Protein AF-A0A970KJ30-F1 (afdb_monomer_lite)

pLDDT: mean 77.32, std 20.3, range [29.97, 96.12]

Secondary structure (DSSP, 8-state):
--------------------------PPPPPP--PPPPPP--------PPPHHHHHHHHHHT-SSEEEEE-TTSBEEEE-HHHHHHH---HHHHTT-BGGGT-TT--HHHHHHHHHHHTT-S-EEEEEEE--SSS--EEEEEEEEEE-SSSTTEEEEEEEE-HHHHHHHHHHHHHHHHHHT--S-EEEEETT-BEEEE-HHHHHHHT-SSGGGGTTSBGGGT---TTHHHHHHHHHTT--EEEEEEEE-TTS-EEEEEEEEEEEE-TTS-EEEEEEEEEE---------

Sequence (289 aa):
MADTAEPDVITELEAADEETEAALDATPPPVPSSTPAPPPSAPPPVASGPSSRALFRQVLDSQYDAVLITDVKGHIVNTNRRTHELFGFGADETWDLHVSRLIPGITDTMIQQLLAGLSRERYIMVVGRCTPKETDSFTGEIAISEITLTQDGNLLFCIRNIDRRYQAQQRLQSARRLLDHIPTPSISCDRDGNIRVVSMSLARLLGHEKPDTLVNQPFSSIWNEPRAAEVIARVLNGEKIKEPALLTSQHGKPLQMIITIAPELDARNRVVGFLAFFTSAGVVSLNNR

Foldseek 3Di:
DDDDDDDDDDDDDDDDDDDDDDDDDDDDDDDPDDDDDPDPPDDDPPPPPDPPVRVVLVVQQPDPFWKFKAALQQFTCDTYPNVCVVQVADGVRSHRDHCCLFFVVCHSVNSVVLLVPQVPPQWDWDWGWTHHDPDDIFIWTWIWGFDDDPHGGMIMITTDGCRVVVVVVVVVVVVVVVVLPPLWFKFWAFLVQFTADTRPNVCQFAQHPDRVVRGRPGNCVFFVDPCPVVVQVVQLVFDKDKAWTWGQGSVRDTAIWIKIKHFDADPVRHGGTIMIITGHPDPPPPPDD

Radius of gyration: 42.2 Å; chains: 1; bounding box: 75×93×127 Å

Structure (mmCIF, N/CA/C/O backbone):
data_AF-A0A970KJ30-F1
#
_entry.id   AF-A0A970KJ30-F1
#
loop_
_atom_site.group_PDB
_atom_site.id
_atom_site.type_symbol
_atom_site.label_atom_id
_atom_site.label_alt_id
_atom_site.label_comp_id
_atom_site.label_asym_id
_atom_site.label_entity_id
_atom_site.label_seq_id
_atom_site.pdbx_PDB_ins_code
_atom_site.Cartn_x
_atom_site.Cartn_y
_atom_site.Cartn_z
_atom_site.occupancy
_atom_site.B_iso_or_equiv
_atom_site.auth_seq_id
_atom_site.auth_comp_id
_atom_site.auth_asym_id
_atom_site.auth_atom_id
_atom_site.pdbx_PDB_model_num
ATOM 1 N N . MET A 1 1 ? 40.878 -53.895 -15.219 1.00 37.84 1 MET A N 1
ATOM 2 C CA . MET A 1 1 ? 41.802 -54.482 -16.213 1.00 37.84 1 MET A CA 1
ATOM 3 C C . MET A 1 1 ? 40.990 -54.753 -17.467 1.00 37.84 1 MET A C 1
ATOM 5 O O . MET A 1 1 ? 39.950 -55.367 -17.298 1.00 37.84 1 MET A O 1
ATOM 9 N N . ALA A 1 2 ? 41.449 -54.199 -18.600 1.00 37.72 2 ALA A N 1
ATOM 10 C CA . ALA A 1 2 ? 41.188 -54.511 -20.020 1.00 37.72 2 ALA A CA 1
ATOM 11 C C . ALA A 1 2 ? 39.821 -55.134 -20.382 1.00 37.72 2 ALA A C 1
ATOM 13 O O . ALA A 1 2 ? 39.477 -56.198 -19.887 1.00 37.72 2 ALA A O 1
ATOM 14 N N . ASP A 1 3 ? 38.946 -54.480 -21.147 1.00 31.94 3 ASP A N 1
ATOM 15 C CA . ASP A 1 3 ? 39.072 -54.092 -22.567 1.00 31.94 3 ASP A CA 1
ATOM 16 C C . ASP A 1 3 ? 39.340 -55.268 -23.524 1.00 31.94 3 ASP A C 1
ATOM 18 O O . ASP A 1 3 ? 40.184 -56.127 -23.267 1.00 31.94 3 ASP A O 1
ATOM 22 N N . THR A 1 4 ? 38.686 -55.176 -24.684 1.00 34.19 4 THR A N 1
ATOM 23 C CA . THR A 1 4 ? 38.837 -55.934 -25.939 1.00 34.19 4 THR A CA 1
ATOM 24 C C . THR A 1 4 ? 38.229 -57.340 -26.029 1.00 34.19 4 THR A C 1
ATOM 26 O O . THR A 1 4 ? 38.754 -58.296 -25.469 1.00 34.19 4 THR A O 1
ATOM 29 N N . ALA A 1 5 ? 37.169 -57.478 -26.840 1.00 35.44 5 ALA A N 1
ATOM 30 C CA . ALA A 1 5 ? 37.247 -58.047 -28.201 1.00 35.44 5 ALA A CA 1
ATOM 31 C C . ALA A 1 5 ? 35.888 -58.635 -28.665 1.00 35.44 5 ALA A C 1
ATOM 33 O O . ALA A 1 5 ? 35.513 -59.739 -28.283 1.00 35.44 5 ALA A O 1
ATOM 34 N N . GLU A 1 6 ? 35.178 -57.906 -29.531 1.00 42.50 6 GLU A N 1
ATOM 35 C CA . GLU A 1 6 ? 34.564 -58.493 -30.742 1.00 42.50 6 GLU A CA 1
ATOM 36 C C . GLU A 1 6 ? 35.711 -58.816 -31.734 1.00 42.50 6 GLU A C 1
ATOM 38 O O . GLU A 1 6 ? 36.774 -58.199 -31.572 1.00 42.50 6 GLU A O 1
ATOM 43 N N . PRO A 1 7 ? 35.586 -59.716 -32.741 1.00 49.44 7 PRO A N 1
ATOM 44 C CA . PRO A 1 7 ? 34.420 -59.850 -33.632 1.00 49.44 7 PRO A CA 1
ATOM 45 C C . PRO A 1 7 ? 34.147 -61.285 -34.157 1.00 49.44 7 PRO A C 1
ATOM 47 O O . PRO A 1 7 ? 34.795 -62.241 -33.743 1.00 49.44 7 PRO A O 1
ATOM 50 N N . ASP A 1 8 ? 33.143 -61.418 -35.037 1.00 33.09 8 ASP A N 1
ATOM 51 C CA . ASP A 1 8 ? 33.269 -61.951 -36.414 1.00 33.09 8 ASP A CA 1
ATOM 52 C C . ASP A 1 8 ? 32.132 -62.868 -36.923 1.00 33.09 8 ASP A C 1
ATOM 54 O O . ASP A 1 8 ? 31.864 -63.929 -36.366 1.00 33.09 8 ASP A O 1
ATOM 58 N N . VAL A 1 9 ? 31.611 -62.458 -38.099 1.00 34.06 9 VAL A N 1
ATOM 59 C CA . VAL A 1 9 ? 31.248 -63.283 -39.281 1.00 34.06 9 VAL A CA 1
ATOM 60 C C . VAL A 1 9 ? 29.908 -64.048 -39.131 1.00 34.06 9 VAL A C 1
ATOM 62 O O . VAL A 1 9 ? 29.600 -64.629 -38.101 1.00 34.06 9 VAL A O 1
ATOM 65 N N . ILE A 1 10 ? 28.965 -63.998 -40.080 1.00 34.09 10 ILE A N 1
ATOM 66 C CA . ILE A 1 10 ? 29.010 -64.679 -41.383 1.00 34.09 10 ILE A CA 1
ATOM 67 C C . ILE A 1 10 ? 28.090 -63.986 -42.412 1.00 34.09 10 ILE A C 1
ATOM 69 O O . ILE A 1 10 ? 26.899 -63.768 -42.189 1.00 34.09 10 ILE A O 1
ATOM 73 N N . THR A 1 11 ? 28.707 -63.694 -43.553 1.00 31.16 11 THR A N 1
ATOM 74 C CA . THR A 1 11 ? 28.203 -63.417 -44.904 1.00 31.16 11 THR A CA 1
ATOM 75 C C . THR A 1 11 ? 27.748 -64.714 -45.587 1.00 31.16 11 THR A C 1
ATOM 77 O O . THR A 1 11 ? 28.424 -65.711 -45.393 1.00 31.16 11 THR A O 1
ATOM 80 N N . GLU A 1 12 ? 26.698 -64.695 -46.421 1.00 31.97 12 GLU A N 1
ATOM 81 C CA . GLU A 1 12 ? 26.632 -65.329 -47.767 1.00 31.97 12 GLU A CA 1
ATOM 82 C C . GLU A 1 12 ? 25.195 -65.590 -48.247 1.00 31.97 12 GLU A C 1
ATOM 84 O O . GLU A 1 12 ? 24.355 -66.088 -47.502 1.00 31.97 12 GLU A O 1
ATOM 89 N N . LEU A 1 13 ? 24.964 -65.240 -49.517 1.00 33.44 13 LEU A N 1
ATOM 90 C CA . LEU A 1 13 ? 24.118 -65.892 -50.535 1.00 33.44 13 LEU A CA 1
ATOM 91 C C . LEU A 1 13 ? 24.230 -64.979 -51.777 1.00 33.44 13 LEU A C 1
ATOM 93 O O . LEU A 1 13 ? 23.711 -63.864 -51.769 1.00 33.44 13 LEU A O 1
ATOM 97 N N . GLU A 1 14 ? 25.169 -65.227 -52.701 1.00 32.84 14 GLU A N 1
ATOM 98 C CA . GLU A 1 14 ? 25.060 -66.153 -53.856 1.00 32.84 14 GLU A CA 1
ATOM 99 C C . GLU A 1 14 ? 23.734 -65.999 -54.620 1.00 32.84 14 GLU A C 1
ATOM 101 O O . GLU A 1 14 ? 22.666 -66.000 -54.022 1.00 32.84 14 GLU A O 1
ATOM 106 N N . ALA A 1 15 ? 23.666 -65.929 -55.944 1.00 33.22 15 ALA A N 1
ATOM 107 C CA . ALA A 1 15 ? 24.627 -65.773 -57.026 1.00 33.22 15 ALA A CA 1
ATOM 108 C C . ALA A 1 15 ? 23.785 -65.347 -58.246 1.00 33.22 15 ALA A C 1
ATOM 110 O O . ALA A 1 15 ? 22.613 -65.714 -58.358 1.00 33.22 15 ALA A O 1
ATOM 111 N N . ALA A 1 16 ? 24.369 -64.541 -59.126 1.00 31.44 16 ALA A N 1
ATOM 112 C CA . ALA A 1 16 ? 23.815 -64.232 -60.434 1.00 31.44 16 ALA A CA 1
ATOM 113 C C . ALA A 1 16 ? 24.382 -65.239 -61.436 1.00 31.44 16 ALA A C 1
ATOM 115 O O . ALA A 1 16 ? 25.588 -65.467 -61.414 1.00 31.44 16 ALA A O 1
ATOM 116 N N . ASP A 1 17 ? 23.529 -65.776 -62.307 1.00 35.84 17 ASP A N 1
ATOM 117 C CA . ASP A 1 17 ? 23.961 -66.471 -63.515 1.00 35.84 17 ASP A CA 1
ATOM 118 C C . ASP A 1 17 ? 23.460 -65.731 -64.756 1.00 35.84 17 ASP A C 1
ATOM 120 O O . ASP A 1 17 ? 22.357 -65.175 -64.802 1.00 35.84 17 ASP A O 1
ATOM 124 N N . GLU A 1 18 ? 24.377 -65.695 -65.713 1.00 37.28 18 GLU A N 1
ATOM 125 C CA . GLU A 1 18 ? 24.356 -65.067 -67.022 1.00 37.28 18 GLU A CA 1
ATOM 126 C C . GLU A 1 18 ? 23.279 -65.654 -67.942 1.00 37.28 18 GLU A C 1
ATOM 128 O O . GLU A 1 18 ? 22.976 -66.838 -67.878 1.00 37.28 18 GLU A O 1
ATOM 133 N N . GLU A 1 19 ? 22.804 -64.859 -68.903 1.00 34.34 19 GLU A N 1
ATOM 134 C CA . GLU A 1 19 ? 23.028 -65.211 -70.309 1.00 34.34 19 GLU A CA 1
ATOM 135 C C . GLU A 1 19 ? 22.766 -64.025 -71.244 1.00 34.34 19 GLU A C 1
ATOM 137 O O . GLU A 1 19 ? 21.953 -63.132 -71.002 1.00 34.34 19 GLU A O 1
ATOM 142 N N . THR A 1 20 ? 23.560 -64.021 -72.304 1.00 37.41 20 THR A N 1
ATOM 143 C CA . THR A 1 20 ? 23.745 -62.978 -73.309 1.00 37.41 20 THR A CA 1
ATOM 144 C C . THR A 1 20 ? 22.940 -63.354 -74.545 1.00 37.41 20 THR A C 1
ATOM 146 O O . THR A 1 20 ? 23.067 -64.489 -74.979 1.00 37.41 20 THR A O 1
ATOM 149 N N . GLU A 1 21 ? 22.234 -62.423 -75.195 1.00 35.59 21 GLU A N 1
ATOM 150 C CA . GLU A 1 21 ? 22.092 -62.478 -76.658 1.00 35.59 21 GLU A CA 1
ATOM 151 C C . GLU A 1 21 ? 21.669 -61.139 -77.274 1.00 35.59 21 GLU A C 1
ATOM 153 O O . GLU A 1 21 ? 20.977 -60.315 -76.677 1.00 35.59 21 GLU A O 1
ATOM 158 N N . ALA A 1 22 ? 22.195 -60.906 -78.472 1.00 34.31 22 ALA A N 1
ATOM 159 C CA . ALA A 1 22 ? 22.297 -59.626 -79.144 1.00 34.31 22 ALA A CA 1
ATOM 160 C C . ALA A 1 22 ? 21.146 -59.346 -80.125 1.00 34.31 22 ALA A C 1
ATOM 162 O O . ALA A 1 22 ? 20.596 -60.252 -80.735 1.00 34.31 22 ALA A O 1
ATOM 163 N N . ALA A 1 23 ? 20.916 -58.044 -80.324 1.00 37.00 23 ALA A N 1
ATOM 164 C CA . ALA A 1 23 ? 20.487 -57.358 -81.546 1.00 37.00 23 ALA A CA 1
ATOM 165 C C . ALA A 1 23 ? 19.291 -57.913 -82.343 1.00 37.00 23 ALA A C 1
ATOM 167 O O . ALA A 1 23 ? 19.413 -58.911 -83.040 1.00 37.00 23 ALA A O 1
ATOM 168 N N . LEU A 1 24 ? 18.217 -57.115 -82.424 1.00 38.25 24 LEU A N 1
ATOM 169 C CA . LEU A 1 24 ? 17.464 -56.918 -83.667 1.00 38.25 24 LEU A CA 1
ATOM 170 C C . LEU A 1 24 ? 16.703 -55.585 -83.643 1.00 38.25 24 LEU A C 1
ATOM 172 O O . LEU A 1 24 ? 15.944 -55.268 -82.731 1.00 38.25 24 LEU A O 1
ATOM 176 N N . ASP A 1 25 ? 16.986 -54.817 -84.687 1.00 39.75 25 ASP A N 1
ATOM 177 C CA . ASP A 1 25 ? 16.391 -53.560 -85.111 1.00 39.75 25 ASP A CA 1
ATOM 178 C C . ASP A 1 25 ? 14.914 -53.773 -85.490 1.00 39.75 25 ASP A C 1
ATOM 180 O O . ASP A 1 25 ? 14.605 -54.522 -86.417 1.00 39.75 25 ASP A O 1
ATOM 184 N N . ALA A 1 26 ? 13.992 -53.151 -84.752 1.00 37.78 26 ALA A N 1
ATOM 185 C CA . ALA A 1 26 ? 12.585 -53.050 -85.131 1.00 37.78 26 ALA A CA 1
ATOM 186 C C . ALA A 1 26 ? 11.933 -51.861 -84.411 1.00 37.78 26 ALA A C 1
ATOM 188 O O . ALA A 1 26 ? 11.689 -51.879 -83.206 1.00 37.78 26 ALA A O 1
ATOM 189 N N . THR A 1 27 ? 11.645 -50.808 -85.168 1.00 41.50 27 THR A N 1
ATOM 190 C CA . THR A 1 27 ? 10.881 -49.638 -84.725 1.00 41.50 27 THR A CA 1
ATOM 191 C C . THR A 1 27 ? 9.416 -50.035 -84.470 1.00 41.50 27 THR A C 1
ATOM 193 O O . THR A 1 27 ? 8.765 -50.509 -85.405 1.00 41.50 27 THR A O 1
ATOM 196 N N . PRO A 1 28 ? 8.841 -49.830 -83.266 1.00 48.91 28 PRO A N 1
ATOM 197 C CA . PRO A 1 28 ? 7.401 -49.946 -83.052 1.00 48.91 28 PRO A CA 1
ATOM 198 C C . PRO A 1 28 ? 6.669 -48.611 -83.341 1.00 48.91 28 PRO A C 1
ATOM 200 O O . PRO A 1 28 ? 7.296 -47.549 -83.358 1.00 48.91 28 PRO A O 1
ATOM 203 N N . PRO A 1 29 ? 5.347 -48.652 -83.602 1.00 43.72 29 PRO A N 1
ATOM 204 C CA . PRO A 1 29 ? 4.552 -47.569 -84.204 1.00 43.72 29 PRO A CA 1
ATOM 205 C C . PRO A 1 29 ? 4.300 -46.387 -83.242 1.00 43.72 29 PRO A C 1
ATOM 207 O O . PRO A 1 29 ? 4.541 -46.515 -82.040 1.00 43.72 29 PRO A O 1
ATOM 210 N N . PRO A 1 30 ? 3.799 -45.227 -83.727 1.00 41.91 30 PRO A N 1
ATOM 211 C CA . PRO A 1 30 ? 3.642 -44.040 -82.890 1.00 41.91 30 PRO A CA 1
ATOM 212 C C . PRO A 1 30 ? 2.600 -44.273 -81.789 1.00 41.91 30 PRO A C 1
ATOM 214 O O . PRO A 1 30 ? 1.444 -44.603 -82.054 1.00 41.91 30 PRO A O 1
ATOM 217 N N . VAL A 1 31 ? 3.025 -44.069 -80.543 1.00 43.53 31 VAL A N 1
ATOM 218 C CA . VAL A 1 31 ? 2.167 -44.058 -79.354 1.00 43.53 31 VAL A CA 1
ATOM 219 C C . VAL A 1 31 ? 1.352 -42.753 -79.351 1.00 43.53 31 VAL A C 1
ATOM 221 O O . VAL A 1 31 ? 1.931 -41.686 -79.578 1.00 43.53 31 VAL A O 1
ATOM 224 N N . PRO A 1 32 ? 0.028 -42.784 -79.108 1.00 40.00 32 PRO A N 1
ATOM 225 C CA . PRO A 1 32 ? -0.778 -41.573 -79.012 1.00 40.00 32 PRO A CA 1
ATOM 226 C C . PRO A 1 32 ? -0.332 -40.720 -77.818 1.00 40.00 32 PRO A C 1
ATOM 228 O O . PRO A 1 32 ? -0.073 -41.218 -76.725 1.00 40.00 32 PRO A O 1
ATOM 231 N N . SER A 1 33 ? -0.256 -39.415 -78.059 1.00 41.38 33 SER A N 1
ATOM 232 C CA . SER A 1 33 ? 0.124 -38.350 -77.132 1.00 41.38 33 SER A CA 1
ATOM 233 C C . SER A 1 33 ? -0.519 -38.476 -75.745 1.00 41.38 33 SER A C 1
ATOM 235 O O . SER A 1 33 ? -1.689 -38.138 -75.564 1.00 41.38 33 SER A O 1
ATOM 237 N N . SER A 1 34 ? 0.272 -38.889 -74.751 1.00 41.12 34 SER A N 1
ATOM 238 C CA . SER A 1 34 ? -0.032 -38.695 -73.335 1.00 41.12 34 SER A CA 1
ATOM 239 C C . SER A 1 34 ? 0.489 -37.325 -72.900 1.00 41.12 34 SER A C 1
ATOM 241 O O . SER A 1 34 ? 1.697 -37.117 -72.770 1.00 41.12 34 SER A O 1
ATOM 243 N N . THR A 1 35 ? -0.414 -36.375 -72.685 1.00 43.59 35 THR A N 1
ATOM 244 C CA . THR A 1 35 ? -0.110 -35.122 -71.988 1.00 43.59 35 THR A CA 1
ATOM 245 C C . THR A 1 35 ? 0.479 -35.459 -70.610 1.00 43.59 35 THR A C 1
ATOM 247 O O . THR A 1 35 ? -0.139 -36.247 -69.889 1.00 43.59 35 THR A O 1
ATOM 250 N N . PRO A 1 36 ? 1.642 -34.917 -70.206 1.00 43.56 36 PRO A N 1
ATOM 251 C CA . PRO A 1 36 ? 2.139 -35.142 -68.858 1.00 43.56 36 PRO A CA 1
ATOM 252 C C . PRO A 1 36 ? 1.171 -34.493 -67.865 1.00 43.56 36 PRO A C 1
ATOM 254 O O . PRO A 1 36 ? 0.764 -33.341 -68.039 1.00 43.56 36 PRO A O 1
ATOM 257 N N . ALA A 1 37 ? 0.783 -35.245 -66.834 1.00 45.19 37 ALA A N 1
ATOM 258 C CA . ALA A 1 37 ? 0.085 -34.696 -65.681 1.00 45.19 37 ALA A CA 1
ATOM 259 C C . ALA A 1 37 ? 0.890 -33.501 -65.125 1.00 45.19 37 ALA A C 1
ATOM 261 O O . ALA A 1 37 ? 2.125 -33.560 -65.122 1.00 45.19 37 ALA A O 1
ATOM 262 N N . PRO A 1 38 ? 0.236 -32.413 -64.674 1.00 50.53 38 PRO A N 1
ATOM 263 C CA . PRO A 1 38 ? 0.957 -31.304 -64.064 1.00 50.53 38 PRO A CA 1
ATOM 264 C C . PRO A 1 38 ? 1.751 -31.825 -62.852 1.00 50.53 38 PRO A C 1
ATOM 266 O O . PRO A 1 38 ? 1.280 -32.747 -62.176 1.00 50.53 38 PRO A O 1
ATOM 269 N N . PRO A 1 39 ? 2.947 -31.277 -62.564 1.00 54.38 39 PRO A N 1
ATOM 270 C CA . PRO A 1 39 ? 3.696 -31.667 -61.374 1.00 54.38 39 PRO A CA 1
ATOM 271 C C . PRO A 1 39 ? 2.813 -31.467 -60.132 1.00 54.38 39 PRO A C 1
ATOM 273 O O . PRO A 1 39 ? 1.959 -30.572 -60.147 1.00 54.38 39 PRO A O 1
ATOM 276 N N . PRO A 1 40 ? 2.987 -32.273 -59.064 1.00 51.75 40 PRO A N 1
ATOM 277 C CA . PRO A 1 40 ? 2.232 -32.080 -57.836 1.00 51.75 40 PRO A CA 1
ATOM 278 C C . PRO A 1 40 ? 2.385 -30.622 -57.412 1.00 51.75 40 PRO A C 1
ATOM 280 O O . PRO A 1 40 ? 3.502 -30.123 -57.261 1.00 51.75 40 PRO A O 1
ATOM 283 N N . SER A 1 41 ? 1.248 -29.932 -57.304 1.00 55.16 41 SER A N 1
ATOM 284 C CA . SER A 1 41 ? 1.167 -28.565 -56.811 1.00 55.16 41 SER A CA 1
ATOM 285 C C . SER A 1 41 ? 2.030 -28.462 -55.564 1.00 55.16 41 SER A C 1
ATOM 287 O O . SER A 1 41 ? 1.812 -29.222 -54.615 1.00 55.16 41 SER A O 1
ATOM 289 N N . ALA A 1 42 ? 3.011 -27.555 -55.588 1.00 51.22 42 ALA A N 1
ATOM 290 C CA . ALA A 1 42 ? 3.791 -27.213 -54.410 1.00 51.22 42 ALA A CA 1
ATOM 291 C C . ALA A 1 42 ? 2.831 -27.070 -53.216 1.00 51.22 42 ALA A C 1
ATOM 293 O O . ALA A 1 42 ? 1.749 -26.491 -53.394 1.00 51.22 42 ALA A O 1
ATOM 294 N N . PRO A 1 43 ? 3.168 -27.615 -52.031 1.00 55.12 43 PRO A N 1
ATOM 295 C CA . PRO A 1 43 ? 2.332 -27.414 -50.858 1.00 55.12 43 PRO A CA 1
ATOM 296 C C . PRO A 1 43 ? 2.071 -25.907 -50.714 1.00 55.12 43 PRO A C 1
ATOM 298 O O . PRO A 1 43 ? 2.973 -25.113 -51.014 1.00 55.12 43 PRO A O 1
ATOM 301 N N . PRO A 1 44 ? 0.851 -25.492 -50.320 1.00 54.50 44 PRO A N 1
ATOM 302 C CA . PRO A 1 44 ? 0.554 -24.077 -50.126 1.00 54.50 44 PRO A CA 1
ATOM 303 C C . PRO A 1 44 ? 1.651 -23.482 -49.237 1.00 54.50 44 PRO A C 1
ATOM 305 O O . PRO A 1 44 ? 2.122 -24.194 -48.342 1.00 54.50 44 PRO A O 1
ATOM 308 N N . PRO A 1 45 ? 2.101 -22.234 -49.480 1.00 51.75 45 PRO A N 1
ATOM 309 C CA . PRO A 1 45 ? 3.150 -21.644 -48.667 1.00 51.75 45 PRO A CA 1
ATOM 310 C C . PRO A 1 45 ? 2.698 -21.766 -47.219 1.00 51.75 45 PRO A C 1
ATOM 312 O O . PRO A 1 45 ? 1.650 -21.235 -46.847 1.00 51.75 45 PRO A O 1
ATOM 315 N N . VAL A 1 46 ? 3.441 -22.559 -46.441 1.00 53.94 46 VAL A N 1
ATOM 31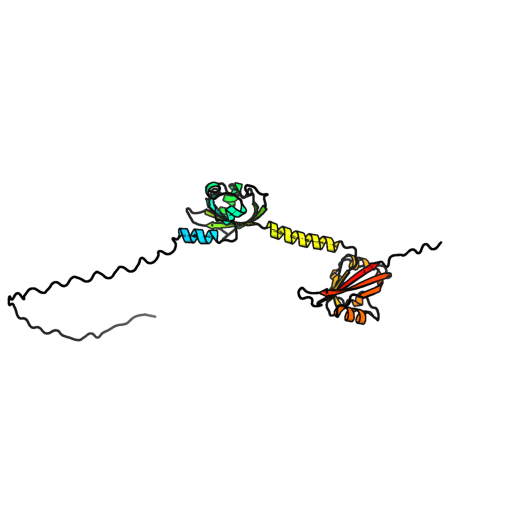6 C CA . VAL A 1 46 ? 3.240 -22.696 -45.003 1.00 53.94 46 VAL A CA 1
ATOM 317 C C . VAL A 1 46 ? 3.190 -21.267 -44.502 1.00 53.94 46 VAL A C 1
ATOM 319 O O . VAL A 1 46 ? 4.169 -20.546 -44.692 1.00 53.94 46 VAL A O 1
ATOM 322 N N . ALA A 1 47 ? 2.026 -20.827 -44.013 1.00 55.41 47 ALA A N 1
ATOM 323 C CA . ALA A 1 47 ? 1.830 -19.455 -43.580 1.00 55.41 47 ALA A CA 1
ATOM 324 C C . ALA A 1 47 ? 3.007 -19.105 -42.676 1.00 55.41 47 ALA A C 1
ATOM 326 O O . ALA A 1 47 ? 3.176 -19.723 -41.623 1.00 55.41 47 ALA A O 1
ATOM 327 N N . SER A 1 48 ? 3.873 -18.208 -43.152 1.00 56.06 48 SER A N 1
ATOM 328 C CA . SER A 1 48 ? 5.059 -17.789 -42.430 1.00 56.06 48 SER A CA 1
ATOM 329 C C . SER A 1 48 ? 4.570 -17.376 -41.052 1.00 56.06 48 SER A C 1
ATOM 331 O O . SER A 1 48 ? 3.777 -16.435 -40.952 1.00 56.06 48 SER A O 1
ATOM 333 N N . GLY A 1 49 ? 4.959 -18.111 -40.005 1.00 61.19 49 GLY A N 1
ATOM 334 C CA . GLY A 1 49 ? 4.651 -17.708 -38.636 1.00 61.19 49 GLY A CA 1
ATOM 335 C C . GLY A 1 49 ? 5.006 -16.225 -38.466 1.00 61.19 49 GLY A C 1
ATOM 336 O O . GLY A 1 49 ? 5.904 -15.744 -39.169 1.00 61.19 49 GLY A O 1
ATOM 337 N N . PRO A 1 50 ? 4.287 -15.469 -37.616 1.00 62.97 50 PRO A N 1
ATOM 338 C CA . PRO A 1 50 ? 4.527 -14.036 -37.465 1.00 62.97 50 PRO A CA 1
ATOM 339 C C . PRO A 1 50 ? 6.029 -13.783 -37.325 1.00 62.97 50 PRO A C 1
ATOM 341 O O . PRO A 1 50 ? 6.698 -14.465 -36.549 1.00 62.97 50 PRO A O 1
ATOM 344 N N . SER A 1 51 ? 6.573 -12.857 -38.127 1.00 75.94 51 SER A N 1
ATOM 345 C CA . SER A 1 51 ? 8.021 -12.623 -38.144 1.00 75.94 51 SER A CA 1
ATOM 346 C C . SER A 1 51 ? 8.515 -12.339 -36.724 1.00 75.94 51 SER A C 1
ATOM 348 O O . SER A 1 51 ? 7.781 -11.759 -35.918 1.00 75.94 51 SER A O 1
ATOM 350 N N . SER A 1 52 ? 9.756 -12.704 -36.399 1.00 76.56 52 SER A N 1
ATOM 351 C CA . SER A 1 52 ? 10.304 -12.524 -35.045 1.00 76.56 52 SER A CA 1
ATOM 352 C C . SER A 1 52 ? 10.141 -11.089 -34.520 1.00 76.56 52 SER A C 1
ATOM 354 O O . SER A 1 52 ? 9.950 -10.882 -33.325 1.00 76.56 52 SER A O 1
ATOM 356 N N . ARG A 1 53 ? 10.117 -10.091 -35.417 1.00 78.94 53 ARG A N 1
ATOM 357 C CA . ARG A 1 53 ? 9.843 -8.682 -35.090 1.00 78.94 53 ARG A CA 1
ATOM 358 C C . ARG A 1 53 ? 8.383 -8.429 -34.695 1.00 78.94 53 ARG A C 1
ATOM 360 O O . ARG A 1 53 ? 8.133 -7.652 -33.777 1.00 78.94 53 ARG A O 1
ATOM 367 N N . ALA A 1 54 ? 7.431 -9.064 -35.376 1.00 80.12 54 ALA A N 1
ATOM 368 C CA . ALA A 1 54 ? 6.011 -8.976 -35.043 1.00 80.12 54 ALA A CA 1
ATOM 369 C C . ALA A 1 54 ? 5.716 -9.644 -33.692 1.00 80.12 54 ALA A C 1
ATOM 371 O O . ALA A 1 54 ? 5.047 -9.043 -32.854 1.00 80.12 54 ALA A O 1
ATOM 372 N N . LEU A 1 55 ? 6.292 -10.827 -33.447 1.00 82.75 55 LEU A N 1
ATOM 373 C CA . LEU A 1 55 ? 6.204 -11.516 -32.154 1.00 82.75 55 LEU A CA 1
ATOM 374 C C . LEU A 1 55 ? 6.805 -10.679 -31.020 1.00 82.75 55 LEU A C 1
ATOM 376 O O . LEU A 1 55 ? 6.158 -10.484 -29.996 1.00 82.75 55 LEU A O 1
ATOM 380 N N . PHE A 1 56 ? 8.007 -10.130 -31.216 1.00 82.81 56 PHE A N 1
ATOM 381 C CA . PHE A 1 56 ? 8.663 -9.273 -30.227 1.00 82.81 56 PHE A CA 1
ATOM 382 C C . PHE A 1 56 ? 7.808 -8.056 -29.852 1.00 82.81 56 PHE A C 1
ATOM 384 O O . PHE A 1 56 ? 7.587 -7.791 -28.670 1.00 82.81 56 PHE A O 1
ATOM 391 N N . ARG A 1 57 ? 7.264 -7.352 -30.853 1.00 83.25 57 ARG A N 1
ATOM 392 C CA . ARG A 1 57 ? 6.381 -6.202 -30.624 1.00 83.25 57 ARG A CA 1
ATOM 393 C C . ARG A 1 57 ? 5.109 -6.604 -29.883 1.00 83.25 57 ARG A C 1
ATOM 395 O O . ARG A 1 57 ? 4.722 -5.929 -28.938 1.00 83.25 57 ARG A O 1
ATOM 402 N N . GLN A 1 58 ? 4.497 -7.722 -30.265 1.00 85.31 58 GLN A N 1
ATOM 403 C CA . GLN A 1 58 ? 3.294 -8.223 -29.608 1.00 85.31 58 GLN A CA 1
ATOM 404 C C . GLN A 1 58 ? 3.550 -8.577 -28.137 1.00 85.31 58 GLN A C 1
ATOM 406 O O . GLN A 1 58 ? 2.733 -8.247 -27.279 1.00 85.31 58 GLN A O 1
ATOM 411 N N . VAL A 1 59 ? 4.696 -9.189 -27.827 1.00 86.00 59 VAL A N 1
ATOM 412 C CA . VAL A 1 59 ? 5.088 -9.498 -26.445 1.00 86.00 59 VAL A CA 1
ATOM 413 C C . VAL A 1 59 ? 5.304 -8.218 -25.637 1.00 86.00 59 VAL A C 1
ATOM 415 O O . VAL A 1 59 ? 4.751 -8.106 -24.541 1.00 86.00 59 VAL A O 1
ATOM 418 N N . LEU A 1 60 ? 6.040 -7.241 -26.175 1.00 86.62 60 LEU A N 1
ATOM 419 C CA . LEU A 1 60 ? 6.273 -5.956 -25.507 1.00 86.62 60 LEU A CA 1
ATOM 420 C C . LEU A 1 60 ? 4.975 -5.177 -25.264 1.00 86.62 60 LEU A C 1
ATOM 422 O O . LEU A 1 60 ? 4.755 -4.676 -24.160 1.00 86.62 60 LEU A O 1
ATOM 426 N N . ASP A 1 61 ? 4.102 -5.107 -26.268 1.00 87.56 61 ASP A N 1
ATOM 427 C CA . ASP A 1 61 ? 2.828 -4.384 -26.188 1.00 87.56 61 ASP A CA 1
ATOM 428 C C . ASP A 1 61 ? 1.805 -5.081 -25.280 1.00 87.56 61 ASP A C 1
ATOM 430 O O . ASP A 1 61 ? 0.899 -4.429 -24.760 1.00 87.56 61 ASP A O 1
ATOM 434 N N . SER A 1 62 ? 1.957 -6.389 -25.047 1.00 85.31 62 SER A N 1
ATOM 435 C CA . SER A 1 62 ? 1.127 -7.138 -24.095 1.00 85.31 62 SER A CA 1
ATOM 436 C C . SER A 1 62 ? 1.538 -6.964 -22.630 1.00 85.31 62 SER A C 1
ATOM 438 O O . SER A 1 62 ? 0.794 -7.384 -21.740 1.00 85.31 62 SER A O 1
ATOM 440 N N . GLN A 1 63 ? 2.699 -6.355 -22.357 1.00 88.19 63 GLN A N 1
ATOM 441 C CA . GLN A 1 63 ? 3.150 -6.136 -20.984 1.00 88.19 63 GLN A CA 1
ATOM 442 C C . GLN A 1 63 ? 2.205 -5.191 -20.234 1.00 88.19 63 GLN A C 1
ATOM 444 O O . GLN A 1 63 ? 1.626 -4.258 -20.793 1.00 88.19 63 GLN A O 1
ATOM 449 N N . TYR A 1 64 ? 2.041 -5.457 -18.938 1.00 86.12 64 TYR A N 1
ATOM 450 C CA . TYR A 1 64 ? 1.245 -4.609 -18.055 1.00 86.12 64 TYR A CA 1
ATOM 451 C C . TYR A 1 64 ? 1.983 -3.312 -17.701 1.00 86.12 64 TYR A C 1
ATOM 453 O O . TYR A 1 64 ? 1.375 -2.242 -17.681 1.00 86.12 64 TYR A O 1
ATOM 461 N N . ASP A 1 65 ? 3.286 -3.417 -17.444 1.00 92.00 65 ASP A N 1
ATOM 462 C CA . ASP A 1 65 ? 4.133 -2.282 -17.096 1.00 92.00 65 ASP A CA 1
ATOM 463 C C . ASP A 1 65 ? 4.576 -1.509 -18.348 1.00 92.00 65 ASP A C 1
ATOM 465 O O . ASP A 1 65 ? 4.600 -2.030 -19.472 1.00 92.00 65 ASP A O 1
ATOM 469 N N . ALA A 1 66 ? 4.929 -0.239 -18.150 1.00 94.56 66 ALA A N 1
ATOM 470 C CA . ALA A 1 66 ? 5.576 0.553 -19.186 1.00 94.56 66 ALA A CA 1
ATOM 471 C C . ALA A 1 66 ? 6.996 0.029 -19.390 1.00 94.56 66 ALA A C 1
ATOM 473 O O . ALA A 1 66 ? 7.756 -0.100 -18.433 1.00 94.56 66 ALA A O 1
ATOM 474 N N . VAL A 1 67 ? 7.341 -0.285 -20.632 1.00 95.25 67 VAL A N 1
ATOM 475 C CA . VAL A 1 67 ? 8.647 -0.823 -20.994 1.00 95.25 67 VAL A CA 1
ATOM 476 C C . VAL A 1 67 ? 9.334 0.135 -21.951 1.00 95.25 67 VAL A C 1
ATOM 478 O O . VAL A 1 67 ? 8.763 0.514 -22.980 1.00 95.25 67 VAL A O 1
ATOM 481 N N . LEU A 1 68 ? 10.563 0.516 -21.620 1.00 94.75 68 LEU A N 1
ATOM 482 C CA . LEU A 1 68 ? 11.453 1.244 -22.516 1.00 94.75 68 LEU A CA 1
ATOM 483 C C . LEU A 1 68 ? 12.835 0.600 -22.527 1.00 94.75 68 LEU A C 1
ATOM 485 O O . LEU A 1 68 ? 13.276 0.016 -21.540 1.00 94.75 68 LEU A O 1
ATOM 489 N N . ILE A 1 69 ? 13.495 0.685 -23.670 1.00 94.25 69 ILE A N 1
ATOM 490 C CA . ILE A 1 69 ? 14.824 0.140 -23.907 1.00 94.25 69 ILE A CA 1
ATOM 491 C C . ILE A 1 69 ? 15.715 1.300 -24.315 1.00 94.25 69 ILE A C 1
ATOM 493 O O . ILE A 1 69 ? 15.340 2.074 -25.199 1.00 94.25 69 ILE A O 1
ATOM 497 N N . THR A 1 70 ? 16.889 1.400 -23.702 1.00 94.88 70 THR A N 1
ATOM 498 C CA . THR A 1 70 ? 17.888 2.414 -24.038 1.00 94.88 70 THR A CA 1
ATOM 499 C C . THR A 1 70 ? 19.166 1.788 -24.574 1.00 94.88 70 THR A C 1
ATOM 501 O O . THR A 1 70 ? 19.435 0.599 -24.373 1.00 94.88 70 THR A O 1
ATOM 504 N N . ASP A 1 71 ? 19.971 2.593 -25.254 1.00 93.25 71 ASP A N 1
ATOM 505 C CA . ASP A 1 71 ? 21.383 2.295 -25.479 1.00 93.25 71 ASP A CA 1
ATOM 506 C C . ASP A 1 71 ? 22.219 2.506 -24.195 1.00 93.25 71 ASP A C 1
ATOM 508 O O . ASP A 1 71 ? 21.704 2.920 -23.148 1.00 93.25 71 ASP A O 1
ATOM 512 N N . VAL A 1 72 ? 23.527 2.244 -24.289 1.00 90.62 72 VAL A N 1
ATOM 513 C CA . VAL A 1 72 ? 24.509 2.430 -23.199 1.00 90.62 72 VAL A CA 1
ATOM 514 C C . VAL A 1 72 ? 24.691 3.891 -22.767 1.00 90.62 72 VAL A C 1
ATOM 516 O O . VAL A 1 72 ? 25.316 4.160 -21.741 1.00 90.62 72 VAL A O 1
ATOM 519 N N . LYS A 1 73 ? 24.180 4.844 -23.553 1.00 91.12 73 LYS A N 1
ATOM 520 C CA . LYS A 1 73 ? 24.203 6.280 -23.261 1.00 91.12 73 LYS A CA 1
ATOM 521 C C . LYS A 1 73 ? 22.872 6.778 -22.701 1.00 91.12 73 LYS A C 1
ATOM 523 O O . LYS A 1 73 ? 22.785 7.956 -22.392 1.00 91.12 73 LYS A O 1
ATOM 528 N N . GLY A 1 74 ? 21.852 5.925 -22.583 1.00 93.00 74 GLY A N 1
ATOM 529 C CA . GLY A 1 74 ? 20.532 6.302 -22.078 1.00 93.00 74 GLY A CA 1
ATOM 530 C C . GLY A 1 74 ? 19.557 6.836 -23.120 1.00 93.00 74 GLY A C 1
ATOM 531 O O . GLY A 1 74 ? 18.488 7.310 -22.735 1.00 93.00 74 GLY A O 1
ATOM 532 N N . HIS A 1 75 ? 19.872 6.764 -24.414 1.00 94.75 75 HIS A N 1
ATOM 533 C CA . HIS A 1 75 ? 18.951 7.169 -25.477 1.00 94.75 75 HIS A CA 1
ATOM 534 C C . HIS A 1 75 ? 17.966 6.045 -25.757 1.00 94.75 75 HIS A C 1
ATOM 536 O O . HIS A 1 75 ? 18.349 4.883 -25.910 1.00 94.75 75 HIS A O 1
ATOM 542 N N . ILE A 1 76 ? 16.680 6.382 -25.788 1.00 94.81 76 ILE A N 1
ATOM 543 C CA . ILE A 1 76 ? 15.608 5.413 -25.978 1.00 94.81 76 ILE A CA 1
ATOM 544 C C . ILE A 1 76 ? 15.634 4.898 -27.421 1.00 94.81 76 ILE A C 1
ATOM 546 O O . ILE A 1 76 ? 15.487 5.652 -28.382 1.00 94.81 76 ILE A O 1
ATOM 550 N N . VAL A 1 77 ? 15.769 3.581 -27.557 1.00 93.19 77 VAL A N 1
ATOM 551 C CA . VAL A 1 77 ? 15.756 2.869 -28.843 1.00 93.19 77 VAL A CA 1
ATOM 552 C C . VAL A 1 77 ? 14.434 2.152 -29.089 1.00 93.19 77 VAL A C 1
ATOM 554 O O . VAL A 1 77 ? 14.096 1.842 -30.228 1.00 93.19 77 VAL A O 1
ATOM 557 N N . ASN A 1 78 ? 13.683 1.822 -28.036 1.00 91.56 78 ASN A N 1
ATOM 558 C CA . ASN A 1 78 ? 12.397 1.155 -28.194 1.00 91.56 78 ASN A CA 1
ATOM 559 C C . ASN A 1 78 ? 11.502 1.351 -26.972 1.00 91.56 78 ASN A C 1
ATOM 561 O O . ASN A 1 78 ? 11.983 1.510 -25.852 1.00 91.56 78 ASN A O 1
ATOM 565 N N . THR A 1 79 ? 10.197 1.298 -27.188 1.00 94.19 79 THR A N 1
ATOM 566 C CA . THR A 1 79 ? 9.167 1.465 -26.165 1.00 94.19 79 THR A CA 1
ATOM 567 C C . THR A 1 79 ? 7.974 0.573 -26.489 1.00 94.19 79 THR A C 1
ATOM 569 O O . THR A 1 79 ? 7.759 0.186 -27.638 1.00 94.19 79 THR A O 1
ATOM 572 N N . ASN A 1 80 ? 7.198 0.210 -25.469 1.00 94.12 80 ASN A N 1
ATOM 573 C CA . ASN A 1 80 ? 5.911 -0.444 -25.673 1.00 94.12 80 ASN A CA 1
ATOM 574 C C . ASN A 1 80 ? 4.751 0.559 -25.647 1.00 94.12 80 ASN A C 1
ATOM 576 O O . ASN A 1 80 ? 4.873 1.696 -25.180 1.00 94.12 80 ASN A O 1
ATOM 580 N N . ARG A 1 81 ? 3.572 0.094 -26.067 1.00 93.31 81 ARG A N 1
ATOM 581 C CA . ARG A 1 81 ? 2.321 0.858 -25.985 1.00 93.31 81 ARG A CA 1
ATOM 582 C C . ARG A 1 81 ? 2.056 1.450 -24.595 1.00 93.31 81 ARG A C 1
ATOM 584 O O . ARG A 1 81 ? 1.601 2.588 -24.499 1.00 93.31 81 ARG A O 1
ATOM 591 N N . ARG A 1 82 ? 2.347 0.707 -23.521 1.00 93.81 82 ARG A N 1
ATOM 592 C CA . ARG A 1 82 ? 2.127 1.181 -22.144 1.00 93.81 82 ARG A CA 1
ATOM 593 C C . ARG A 1 82 ? 2.986 2.386 -21.785 1.00 93.81 82 ARG A C 1
ATOM 595 O O . ARG A 1 82 ? 2.505 3.251 -21.064 1.00 93.81 82 ARG A O 1
ATOM 602 N N . THR A 1 83 ? 4.204 2.490 -22.309 1.00 94.25 83 THR A N 1
ATOM 603 C CA . THR A 1 83 ? 5.060 3.668 -22.115 1.00 94.25 83 THR A CA 1
ATOM 604 C C . THR A 1 83 ? 4.416 4.925 -22.685 1.00 94.25 83 THR A C 1
ATOM 606 O O . THR A 1 83 ? 4.388 5.951 -22.007 1.00 94.25 83 THR A O 1
ATOM 609 N N . HIS A 1 84 ? 3.820 4.841 -23.876 1.00 93.12 84 HIS A N 1
ATOM 610 C CA . HIS A 1 84 ? 3.098 5.969 -24.475 1.00 93.12 84 HIS A CA 1
ATOM 611 C C . HIS A 1 84 ? 1.869 6.365 -23.658 1.00 93.12 84 HIS A C 1
ATOM 613 O O . HIS A 1 84 ? 1.650 7.546 -23.406 1.00 93.12 84 HIS A O 1
ATOM 619 N N . GLU A 1 85 ? 1.094 5.385 -23.193 1.00 91.69 85 GLU A N 1
ATOM 620 C CA . GLU A 1 85 ? -0.081 5.633 -22.350 1.00 91.69 85 GLU A CA 1
ATOM 621 C C . GLU A 1 85 ? 0.296 6.230 -20.984 1.00 91.69 85 GLU A C 1
ATOM 623 O O . GLU A 1 85 ? -0.425 7.081 -20.466 1.00 91.69 85 GLU A O 1
ATOM 628 N N . LEU A 1 86 ? 1.418 5.799 -20.398 1.00 91.38 86 LEU A N 1
ATOM 629 C CA . LEU A 1 86 ? 1.849 6.223 -19.067 1.00 91.38 86 LEU A CA 1
ATOM 630 C C . LEU A 1 86 ? 2.544 7.591 -19.064 1.00 91.38 86 LEU A C 1
ATOM 632 O O . LEU A 1 86 ? 2.346 8.367 -18.131 1.00 91.38 86 LEU A O 1
ATOM 636 N N . PHE A 1 87 ? 3.369 7.883 -20.073 1.00 92.38 87 PHE A N 1
ATOM 637 C CA . PHE A 1 87 ? 4.160 9.117 -20.131 1.00 92.38 87 PHE A CA 1
ATOM 638 C C . PHE A 1 87 ? 3.616 10.167 -21.108 1.00 92.38 87 PHE A C 1
ATOM 640 O O . PHE A 1 87 ? 4.024 11.325 -21.030 1.00 92.38 87 PHE A O 1
ATOM 647 N N . GLY A 1 88 ? 2.709 9.803 -22.016 1.00 91.88 88 GLY A N 1
ATOM 648 C CA . GLY A 1 88 ? 2.083 10.732 -22.963 1.00 91.88 88 GLY A CA 1
ATOM 649 C C . GLY A 1 88 ? 2.975 11.182 -24.126 1.00 91.88 88 GLY A C 1
ATOM 650 O O . GLY A 1 88 ? 2.603 12.100 -24.849 1.00 91.88 88 GLY A O 1
ATOM 651 N N . PHE A 1 89 ? 4.145 10.566 -24.315 1.00 90.31 89 PHE A N 1
ATOM 652 C CA . PHE A 1 89 ? 4.987 10.796 -25.494 1.00 90.31 89 PHE A CA 1
ATOM 653 C C . PHE A 1 89 ? 4.597 9.837 -26.617 1.00 90.31 89 PHE A C 1
ATOM 655 O O . PHE A 1 89 ? 4.365 8.655 -26.356 1.00 90.31 89 PHE A O 1
ATOM 662 N N . GLY A 1 90 ? 4.559 10.321 -27.858 1.00 89.44 90 GLY A N 1
ATOM 663 C CA . GLY A 1 90 ? 4.369 9.471 -29.038 1.00 89.44 90 GLY A CA 1
ATOM 664 C C . GLY A 1 90 ? 5.590 8.594 -29.348 1.00 89.44 90 GLY A C 1
ATOM 665 O O . GLY A 1 90 ? 6.688 8.859 -28.865 1.00 89.44 90 GLY A O 1
ATOM 666 N N . ALA A 1 91 ? 5.414 7.566 -30.186 1.00 84.44 91 ALA A N 1
ATOM 667 C CA . ALA A 1 91 ? 6.502 6.673 -30.613 1.00 84.44 91 ALA A CA 1
ATOM 668 C C . ALA A 1 91 ? 7.687 7.438 -31.219 1.00 84.44 91 ALA A C 1
ATOM 670 O O . ALA A 1 91 ? 8.823 7.261 -30.776 1.00 84.44 91 ALA A O 1
ATOM 671 N N . ASP A 1 92 ? 7.401 8.355 -32.143 1.00 88.25 92 ASP A N 1
ATOM 672 C CA . ASP A 1 92 ? 8.420 9.156 -32.827 1.00 88.25 92 ASP A CA 1
ATOM 673 C C . ASP A 1 92 ? 9.084 10.184 -31.897 1.00 88.25 92 ASP A C 1
ATOM 675 O O . ASP A 1 92 ? 10.243 10.531 -32.087 1.00 88.25 92 ASP A O 1
ATOM 679 N N . GLU A 1 93 ? 8.376 10.645 -30.860 1.00 91.00 93 GLU A N 1
ATOM 680 C CA . GLU A 1 93 ? 8.911 11.598 -29.877 1.00 91.00 93 GLU A CA 1
ATOM 681 C C . GLU A 1 93 ? 9.826 10.928 -28.848 1.00 91.00 93 GLU A C 1
ATOM 683 O O . GLU A 1 93 ? 10.677 11.587 -28.253 1.00 91.00 93 GLU A O 1
ATOM 688 N N . THR A 1 94 ? 9.620 9.633 -28.591 1.00 91.44 94 THR A N 1
ATOM 689 C CA . THR A 1 94 ? 10.475 8.864 -27.679 1.00 91.44 94 THR A CA 1
ATOM 690 C C . THR A 1 94 ? 11.750 8.364 -28.337 1.00 91.44 94 THR A C 1
ATOM 692 O O . THR A 1 94 ? 12.690 8.043 -27.622 1.00 91.44 94 THR A O 1
ATOM 695 N N . TRP A 1 95 ? 11.797 8.278 -29.666 1.00 92.25 95 TRP A N 1
ATOM 696 C CA . TRP A 1 95 ? 12.989 7.817 -30.367 1.00 92.25 95 TRP A CA 1
ATOM 697 C C . TRP A 1 95 ? 14.162 8.776 -30.135 1.00 92.25 95 TRP A C 1
ATOM 699 O O . TRP A 1 95 ? 14.016 9.983 -30.308 1.00 92.25 95 TRP A O 1
ATOM 709 N N . ASP A 1 96 ? 15.316 8.230 -29.742 1.00 92.94 96 ASP A N 1
ATOM 710 C CA . ASP A 1 96 ? 16.546 8.980 -29.437 1.00 92.94 96 ASP A CA 1
ATOM 711 C C . ASP A 1 96 ? 16.386 10.022 -28.310 1.00 92.94 96 ASP A C 1
ATOM 713 O O . ASP A 1 96 ? 17.233 10.885 -28.086 1.00 92.94 96 ASP A O 1
ATOM 717 N N . LEU A 1 97 ? 15.295 9.942 -27.544 1.00 94.62 97 LEU A N 1
ATOM 718 C CA . LEU A 1 97 ? 15.092 10.784 -26.377 1.00 94.62 97 LEU A CA 1
ATOM 719 C C . LEU A 1 97 ? 15.882 10.213 -25.200 1.00 94.62 97 LEU A C 1
ATOM 721 O O . LEU A 1 97 ? 15.795 9.024 -24.894 1.00 94.62 97 LEU A O 1
ATOM 725 N N . HIS A 1 98 ? 16.621 11.066 -24.497 1.00 96.12 98 HIS A N 1
ATOM 726 C CA . HIS A 1 98 ? 17.354 10.632 -23.315 1.00 96.12 98 HIS A CA 1
ATOM 727 C C . HIS A 1 98 ? 16.397 10.243 -22.172 1.00 96.12 98 HIS A C 1
ATOM 729 O O . HIS A 1 98 ? 15.479 10.996 -21.825 1.00 96.12 98 HIS A O 1
ATOM 735 N N . VAL A 1 99 ? 16.636 9.090 -21.539 1.00 95.44 99 VAL A N 1
ATOM 736 C CA . VAL A 1 99 ? 15.774 8.509 -20.491 1.00 95.44 99 VAL A CA 1
ATOM 737 C C . VAL A 1 99 ? 15.573 9.436 -19.292 1.00 95.44 99 VAL A C 1
ATOM 739 O O . VAL A 1 99 ? 14.504 9.423 -18.679 1.00 95.44 99 VAL A O 1
ATOM 742 N N . SER A 1 100 ? 16.538 10.319 -19.008 1.00 95.19 100 SER A N 1
ATOM 743 C CA . SER A 1 100 ? 16.419 11.330 -17.947 1.00 95.19 100 SER A CA 1
ATOM 744 C C . SER A 1 100 ? 15.234 12.283 -18.139 1.00 95.19 100 SER A C 1
ATOM 746 O O . SER A 1 100 ? 14.748 12.866 -17.171 1.00 95.19 100 SER A O 1
ATOM 748 N N . ARG A 1 101 ? 14.710 12.427 -19.365 1.00 94.62 101 ARG A N 1
ATOM 749 C CA . ARG A 1 101 ? 13.504 13.223 -19.618 1.00 94.62 101 ARG A CA 1
ATOM 750 C C . ARG A 1 101 ? 12.260 12.598 -18.982 1.00 94.62 101 ARG A C 1
ATOM 752 O O . ARG A 1 101 ? 11.409 13.327 -18.473 1.00 94.62 101 ARG A O 1
ATOM 759 N N . LEU A 1 102 ? 12.166 11.270 -19.008 1.00 94.31 102 LEU A N 1
ATOM 760 C CA . LEU A 1 102 ? 11.068 10.507 -18.412 1.00 94.31 102 LEU A CA 1
ATOM 761 C C . LEU A 1 102 ? 11.353 10.203 -16.938 1.00 94.31 102 LEU A C 1
ATOM 763 O O . LEU A 1 102 ? 10.429 10.174 -16.128 1.00 94.31 102 LEU A O 1
ATOM 767 N N . ILE A 1 103 ? 12.622 9.988 -16.584 1.00 95.25 103 ILE A N 1
ATOM 768 C CA . ILE A 1 103 ? 13.057 9.601 -15.240 1.00 95.25 103 ILE A CA 1
ATOM 769 C C . ILE A 1 103 ? 14.264 10.465 -14.833 1.00 95.25 103 ILE A C 1
ATOM 771 O O . ILE A 1 103 ? 15.406 10.033 -14.985 1.00 95.25 103 ILE A O 1
ATOM 775 N N . PRO A 1 104 ? 14.056 11.671 -14.271 1.00 92.44 104 PRO A N 1
ATOM 776 C CA . PRO A 1 104 ? 15.136 12.632 -14.004 1.00 92.44 104 PRO A CA 1
ATOM 777 C C . PRO A 1 104 ? 16.272 12.126 -13.106 1.00 92.44 104 PRO A C 1
ATOM 779 O O . PRO A 1 104 ? 17.369 12.673 -13.141 1.00 92.44 104 PRO A O 1
ATOM 782 N N . GLY A 1 105 ? 16.025 11.086 -12.303 1.00 90.25 105 GLY A N 1
ATOM 783 C CA . GLY A 1 105 ? 17.049 10.452 -11.468 1.00 90.25 105 GLY A CA 1
ATOM 784 C C . GLY A 1 105 ? 18.050 9.575 -12.232 1.00 90.25 105 GLY A C 1
ATOM 785 O O . GLY A 1 105 ? 19.095 9.244 -11.680 1.00 90.25 105 GLY A O 1
ATOM 786 N N . ILE A 1 106 ? 17.760 9.202 -13.483 1.00 92.75 106 ILE A N 1
ATOM 787 C CA . ILE A 1 106 ? 18.638 8.376 -14.322 1.00 92.75 106 ILE A CA 1
ATOM 788 C C . ILE A 1 106 ? 19.517 9.295 -15.174 1.00 92.75 106 ILE A C 1
ATOM 790 O O . ILE A 1 106 ? 19.213 9.600 -16.325 1.00 92.75 106 ILE A O 1
ATOM 794 N N . THR A 1 107 ? 20.590 9.791 -14.564 1.00 92.62 107 THR A N 1
ATOM 795 C CA . THR A 1 107 ? 21.633 10.580 -15.234 1.00 92.62 107 THR A CA 1
ATOM 796 C C . THR A 1 107 ? 22.670 9.680 -15.902 1.00 92.62 107 THR A C 1
ATOM 798 O O . THR A 1 107 ? 22.753 8.492 -15.595 1.00 92.62 107 THR A O 1
ATOM 801 N N . ASP A 1 108 ? 23.526 10.250 -16.744 1.00 92.31 108 ASP A N 1
ATOM 802 C CA . ASP A 1 108 ? 24.627 9.534 -17.403 1.00 92.31 108 ASP A CA 1
ATOM 803 C C . ASP A 1 108 ? 25.516 8.803 -16.385 1.00 92.31 108 ASP A C 1
ATOM 805 O O . ASP A 1 108 ? 25.857 7.634 -16.560 1.00 92.31 108 ASP A O 1
ATOM 809 N N . THR A 1 109 ? 25.826 9.457 -15.260 1.00 92.56 109 THR A N 1
ATOM 810 C CA . THR A 1 109 ? 26.574 8.850 -14.151 1.00 92.56 109 THR A CA 1
ATOM 811 C C . THR A 1 109 ? 25.833 7.654 -13.556 1.00 92.56 109 THR A C 1
ATOM 813 O O . THR A 1 109 ? 26.450 6.626 -13.277 1.00 92.56 109 THR A O 1
ATOM 816 N N . MET A 1 110 ? 24.513 7.765 -13.377 1.00 91.25 110 MET A N 1
ATOM 817 C CA . MET A 1 110 ? 23.685 6.669 -12.871 1.00 91.25 110 MET A CA 1
ATOM 818 C C . MET A 1 110 ? 23.641 5.503 -13.864 1.00 91.25 110 MET A C 1
ATOM 820 O O . MET A 1 110 ? 23.708 4.353 -13.449 1.00 91.25 110 MET A O 1
ATOM 824 N N . ILE A 1 111 ? 23.595 5.772 -15.171 1.00 92.56 111 ILE A N 1
ATOM 825 C CA . ILE A 1 111 ? 23.644 4.734 -16.213 1.00 92.56 111 ILE A CA 1
ATOM 826 C C . ILE A 1 111 ? 24.947 3.940 -16.127 1.00 92.56 111 ILE A C 1
ATOM 828 O O . ILE A 1 111 ? 24.910 2.711 -16.126 1.00 92.56 111 ILE A O 1
ATOM 832 N N . GLN A 1 112 ? 26.090 4.614 -15.969 1.00 91.06 112 GLN A N 1
ATOM 833 C CA . GLN A 1 112 ? 27.373 3.924 -15.791 1.00 91.06 112 GLN A CA 1
ATOM 834 C C . GLN A 1 112 ? 27.387 3.051 -14.526 1.00 91.06 112 GLN A C 1
ATOM 836 O O . GLN A 1 112 ? 27.909 1.936 -14.543 1.00 91.06 112 GLN A O 1
ATOM 841 N N . GLN A 1 113 ? 26.769 3.518 -13.436 1.00 89.69 113 GLN A N 1
ATOM 842 C CA . GLN A 1 113 ? 26.615 2.724 -12.213 1.00 89.69 113 GLN A CA 1
ATOM 843 C C . GLN A 1 113 ? 25.689 1.517 -12.408 1.00 89.69 113 GLN A C 1
ATOM 845 O O . GLN A 1 113 ? 25.993 0.438 -11.903 1.00 89.69 113 GLN A O 1
ATOM 850 N N . LEU A 1 114 ? 24.591 1.677 -13.151 1.00 89.69 114 LEU A N 1
ATOM 851 C CA . LEU A 1 114 ? 23.658 0.596 -13.468 1.00 89.69 114 LEU A CA 1
ATOM 852 C C . LEU A 1 114 ? 24.332 -0.488 -14.309 1.00 89.69 114 LEU A C 1
ATOM 854 O O . LEU A 1 114 ? 24.243 -1.656 -13.948 1.00 89.69 114 LEU A O 1
ATOM 858 N N . LEU A 1 115 ? 25.061 -0.113 -15.363 1.00 89.50 115 LEU A N 1
ATOM 859 C CA . LEU A 1 115 ? 25.824 -1.054 -16.192 1.00 89.50 115 LEU A CA 1
ATOM 860 C C . LEU A 1 115 ? 26.869 -1.814 -15.359 1.00 89.50 115 LEU A C 1
ATOM 862 O O . LEU A 1 115 ? 26.962 -3.038 -15.424 1.00 89.50 115 LEU A O 1
ATOM 866 N N . ALA A 1 116 ? 27.610 -1.107 -14.500 1.00 87.12 116 ALA A N 1
ATOM 867 C CA . ALA A 1 116 ? 28.571 -1.744 -13.603 1.00 87.12 116 ALA A CA 1
ATOM 868 C C . ALA A 1 116 ? 27.895 -2.695 -12.595 1.00 87.12 116 ALA A C 1
ATOM 870 O O . ALA A 1 116 ? 28.429 -3.769 -12.317 1.00 87.12 116 ALA A O 1
ATOM 871 N N . GLY A 1 117 ? 26.730 -2.331 -12.055 1.00 84.94 117 GLY A N 1
ATOM 872 C CA . GLY A 1 117 ? 25.975 -3.160 -11.111 1.00 84.94 117 GLY A CA 1
ATOM 873 C C . GLY A 1 117 ? 25.366 -4.409 -11.755 1.00 84.94 117 GLY A C 1
ATOM 874 O O . GLY A 1 117 ? 25.466 -5.502 -11.199 1.00 84.94 117 GLY A O 1
ATOM 875 N N . LEU A 1 118 ? 24.812 -4.272 -12.961 1.00 87.50 118 LEU A N 1
ATOM 876 C CA . LEU A 1 118 ? 24.176 -5.363 -13.707 1.00 87.50 118 LEU A CA 1
ATOM 877 C C . LEU A 1 118 ? 25.170 -6.421 -14.195 1.00 87.50 118 LEU A C 1
ATOM 879 O O . LEU A 1 118 ? 24.800 -7.581 -14.343 1.00 87.50 118 LEU A O 1
ATOM 883 N N . SER A 1 119 ? 26.459 -6.084 -14.302 1.00 78.44 119 SER A N 1
ATOM 884 C CA . SER A 1 119 ? 27.506 -7.093 -14.531 1.00 78.44 119 SER A CA 1
ATOM 885 C C . SER A 1 119 ? 27.559 -8.182 -13.442 1.00 78.44 119 SER A C 1
ATOM 887 O O . SER A 1 119 ? 28.104 -9.263 -13.667 1.00 78.44 119 SER A O 1
ATOM 889 N N . ARG A 1 120 ? 26.998 -7.909 -12.252 1.00 72.56 120 ARG A N 1
ATOM 890 C CA . ARG A 1 120 ? 26.963 -8.822 -11.096 1.00 72.56 120 ARG A CA 1
ATOM 891 C C . ARG A 1 120 ? 25.560 -9.317 -10.750 1.00 72.56 120 ARG A C 1
ATOM 893 O O . ARG A 1 120 ? 25.434 -10.354 -10.103 1.00 72.56 120 ARG A O 1
ATOM 900 N N . GLU A 1 121 ? 24.521 -8.589 -11.147 1.00 76.75 121 GLU A N 1
ATOM 901 C CA . GLU A 1 121 ? 23.133 -8.829 -10.750 1.00 76.75 121 GLU A CA 1
ATOM 902 C C . GLU A 1 121 ? 22.213 -8.938 -11.968 1.00 76.75 121 GLU A C 1
ATOM 904 O O . GLU A 1 121 ? 22.344 -8.198 -12.934 1.00 76.75 121 GLU A O 1
ATOM 909 N N . ARG A 1 122 ? 21.216 -9.832 -11.913 1.00 77.44 122 ARG A N 1
ATOM 910 C CA . ARG A 1 122 ? 20.278 -10.032 -13.034 1.00 77.44 122 ARG A CA 1
ATOM 911 C C . ARG A 1 122 ? 19.392 -8.808 -13.305 1.00 77.44 122 ARG A C 1
ATOM 913 O O . ARG A 1 122 ? 18.973 -8.599 -14.441 1.00 77.44 122 ARG A O 1
ATOM 920 N N . TYR A 1 123 ? 19.040 -8.062 -12.262 1.00 85.88 123 TYR A N 1
ATOM 921 C CA . TYR A 1 123 ? 18.253 -6.836 -12.352 1.00 85.88 123 TYR A CA 1
ATOM 922 C C . TYR A 1 123 ? 18.490 -5.965 -11.115 1.00 85.88 123 TYR A C 1
ATOM 924 O O . TYR A 1 123 ? 18.754 -6.486 -10.034 1.00 85.88 123 TYR A O 1
ATOM 932 N N . ILE A 1 124 ? 18.313 -4.654 -11.265 1.00 88.38 124 ILE A N 1
ATOM 933 C CA . ILE A 1 124 ? 18.358 -3.657 -10.190 1.00 88.38 124 ILE A CA 1
ATOM 934 C C . ILE A 1 124 ? 16.966 -3.041 -10.052 1.00 88.38 124 ILE A C 1
ATOM 936 O O . ILE A 1 124 ? 16.322 -2.716 -11.048 1.00 88.38 124 ILE A O 1
ATOM 940 N N . MET A 1 125 ? 16.494 -2.867 -8.817 1.00 89.62 125 MET A N 1
ATOM 941 C CA . MET A 1 125 ? 15.213 -2.217 -8.532 1.00 89.62 125 MET A CA 1
ATOM 942 C C . MET A 1 125 ? 15.443 -0.831 -7.935 1.00 89.62 125 MET A C 1
ATOM 944 O O . MET A 1 125 ? 16.149 -0.691 -6.936 1.00 89.62 125 MET A O 1
ATOM 948 N N . VAL A 1 126 ? 14.808 0.188 -8.510 1.00 88.50 126 VAL A N 1
ATOM 949 C CA . VAL A 1 126 ? 14.888 1.575 -8.039 1.00 88.50 126 VAL A CA 1
ATOM 950 C C . VAL A 1 126 ? 13.485 2.154 -7.914 1.00 88.50 126 VAL A C 1
ATOM 952 O O . VAL A 1 126 ? 12.625 1.918 -8.756 1.00 88.50 126 VAL A O 1
ATOM 955 N N . VAL A 1 127 ? 13.247 2.951 -6.875 1.00 86.81 127 VAL A N 1
ATOM 956 C CA . VAL A 1 127 ? 12.042 3.781 -6.776 1.00 86.81 127 VAL A CA 1
ATOM 957 C C . VAL A 1 127 ? 12.426 5.209 -7.130 1.00 86.81 127 VAL A C 1
ATOM 959 O O . VAL A 1 127 ? 13.333 5.778 -6.524 1.00 86.81 127 VAL A O 1
ATOM 962 N N . GLY A 1 128 ? 11.751 5.783 -8.122 1.00 87.88 128 GLY A N 1
ATOM 963 C CA . GLY A 1 128 ? 12.122 7.072 -8.691 1.00 87.88 128 GLY A CA 1
ATOM 964 C C . GLY A 1 128 ? 10.927 7.905 -9.127 1.00 87.88 128 GLY A C 1
ATOM 965 O O . GLY A 1 128 ? 9.831 7.404 -9.382 1.00 87.88 128 GLY A O 1
ATOM 966 N N . ARG A 1 129 ? 11.151 9.215 -9.227 1.00 92.50 129 ARG A N 1
ATOM 967 C CA . ARG A 1 129 ? 10.172 10.147 -9.787 1.00 92.50 129 ARG A CA 1
ATOM 968 C C . ARG A 1 129 ? 10.156 10.012 -11.308 1.00 92.50 129 ARG A C 1
ATOM 970 O O . ARG A 1 129 ? 11.205 10.104 -11.940 1.00 92.50 129 ARG A O 1
ATOM 977 N N . CYS A 1 130 ? 8.967 9.837 -11.868 1.00 94.19 130 CYS A N 1
ATOM 978 C CA . CYS A 1 130 ? 8.715 9.758 -13.301 1.00 94.19 130 CYS A CA 1
ATOM 979 C C . CYS A 1 130 ? 7.951 11.008 -13.757 1.00 94.19 130 CYS A C 1
ATOM 981 O O . CYS A 1 130 ? 7.024 11.447 -13.074 1.00 94.19 130 CYS A O 1
ATOM 983 N N . THR A 1 131 ? 8.332 11.589 -14.891 1.00 94.56 131 THR A N 1
ATOM 984 C CA . THR A 1 131 ? 7.774 12.838 -15.433 1.00 94.56 131 THR A CA 1
ATOM 985 C C . THR A 1 131 ? 7.146 12.620 -16.809 1.00 94.56 131 THR A C 1
ATOM 987 O O . THR A 1 131 ? 7.858 12.606 -17.814 1.00 94.56 131 THR A O 1
ATOM 990 N N . PRO A 1 132 ? 5.812 12.458 -16.871 1.00 93.56 132 PRO A N 1
ATOM 991 C CA . PRO A 1 132 ? 5.047 12.512 -18.116 1.00 93.56 132 PRO A CA 1
ATOM 992 C C . PRO A 1 132 ? 5.120 13.877 -18.810 1.00 93.56 132 PRO A C 1
ATOM 994 O O . PRO A 1 132 ? 5.518 14.875 -18.210 1.00 93.56 132 PRO A O 1
ATOM 997 N N . LYS A 1 133 ? 4.692 13.923 -20.075 1.00 90.12 133 LYS A N 1
ATOM 998 C CA . LYS A 1 133 ? 4.682 15.133 -20.909 1.00 90.12 133 LYS A CA 1
ATOM 999 C C . LYS A 1 133 ? 3.694 16.197 -20.420 1.00 90.12 133 LYS A C 1
ATOM 1001 O O . LYS A 1 133 ? 4.059 17.365 -20.350 1.00 90.12 133 LYS A O 1
ATOM 1006 N N . GLU A 1 134 ? 2.462 15.794 -20.107 1.00 85.38 134 GLU A N 1
ATOM 1007 C CA . GLU A 1 134 ? 1.337 16.716 -19.850 1.00 85.38 134 GLU A CA 1
ATOM 1008 C C . GLU A 1 134 ? 0.667 16.525 -18.482 1.00 85.38 134 GLU A C 1
ATOM 1010 O O . GLU A 1 134 ? -0.231 17.283 -18.123 1.00 85.38 134 GLU A O 1
ATOM 1015 N N . THR A 1 135 ? 1.081 15.522 -17.706 1.00 81.50 135 THR A N 1
ATOM 1016 C CA . THR A 1 135 ? 0.501 15.239 -16.387 1.00 81.50 135 THR A CA 1
ATOM 1017 C C . THR A 1 135 ? 1.515 15.454 -15.277 1.00 81.50 135 THR A C 1
ATOM 1019 O O . THR A 1 135 ? 2.725 15.486 -15.510 1.00 81.50 135 THR A O 1
ATOM 1022 N N . AS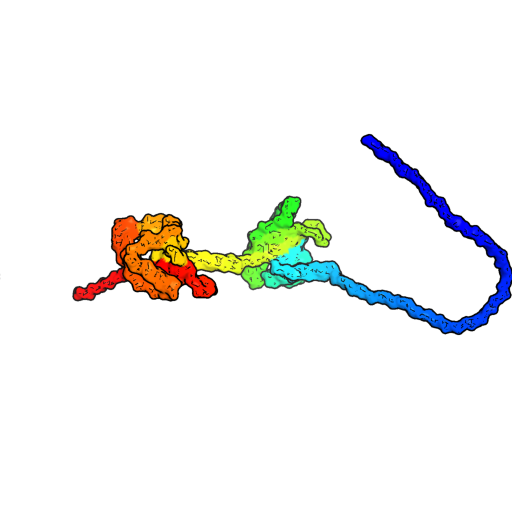P A 1 136 ? 1.017 15.528 -14.044 1.00 86.81 136 ASP A N 1
ATOM 1023 C CA . ASP A 1 136 ? 1.875 15.553 -12.869 1.00 86.81 136 ASP A CA 1
ATOM 1024 C C . ASP A 1 136 ? 2.798 14.332 -12.819 1.00 86.81 136 ASP A C 1
ATOM 1026 O O . ASP A 1 136 ? 2.473 13.227 -13.270 1.00 86.81 136 ASP A O 1
ATOM 1030 N N . SER A 1 137 ? 3.978 14.555 -12.245 1.00 90.62 137 SER A N 1
ATOM 1031 C CA . SER A 1 137 ? 4.945 13.495 -12.002 1.00 90.62 137 SER A CA 1
ATOM 1032 C C . SER A 1 137 ? 4.405 12.479 -11.003 1.00 90.62 137 SER A C 1
ATOM 1034 O O . SER A 1 137 ? 3.854 12.876 -9.976 1.00 90.62 137 SER A O 1
ATOM 1036 N N . PHE A 1 138 ? 4.672 11.201 -11.245 1.00 90.88 138 PHE A N 1
ATOM 1037 C CA . PHE A 1 138 ? 4.258 10.103 -10.377 1.00 90.88 138 PHE A CA 1
ATOM 1038 C C . PHE A 1 138 ? 5.466 9.355 -9.806 1.00 90.88 138 PHE A C 1
ATOM 1040 O O . PHE A 1 138 ? 6.593 9.480 -10.302 1.00 90.88 138 PHE A O 1
ATOM 1047 N N . THR A 1 139 ? 5.236 8.554 -8.768 1.00 89.62 139 THR A N 1
ATOM 1048 C CA . THR A 1 139 ? 6.261 7.645 -8.241 1.00 89.62 139 THR A CA 1
ATOM 1049 C C . THR A 1 139 ? 6.238 6.335 -9.020 1.00 89.62 139 THR A C 1
ATOM 1051 O O . THR A 1 139 ? 5.216 5.641 -9.067 1.00 89.62 139 THR A O 1
ATOM 1054 N N . GLY A 1 140 ? 7.369 5.997 -9.637 1.00 92.31 140 GLY A N 1
ATOM 1055 C CA . GLY A 1 140 ? 7.583 4.747 -10.355 1.00 92.31 140 GLY A CA 1
ATOM 1056 C C . GLY A 1 140 ? 8.460 3.787 -9.558 1.00 92.31 140 GLY A C 1
ATOM 1057 O O . GLY A 1 140 ? 9.500 4.179 -9.031 1.00 92.31 140 GLY A O 1
ATOM 1058 N N . GLU A 1 141 ? 8.052 2.526 -9.493 1.00 93.88 141 GLU A N 1
ATOM 1059 C CA . GLU A 1 141 ? 8.942 1.407 -9.184 1.00 93.88 141 GLU A CA 1
ATOM 1060 C C . GLU A 1 141 ? 9.520 0.907 -10.512 1.00 93.88 141 GLU A C 1
ATOM 1062 O O . GLU A 1 141 ? 8.768 0.623 -11.446 1.00 93.88 141 GLU A O 1
ATOM 1067 N N . ILE A 1 142 ? 10.845 0.904 -10.628 1.00 94.81 142 ILE A N 1
ATOM 1068 C CA . ILE A 1 142 ? 11.569 0.745 -11.887 1.00 94.81 142 ILE A CA 1
ATOM 1069 C C . ILE A 1 142 ? 12.511 -0.447 -11.746 1.00 94.81 142 ILE A C 1
ATOM 1071 O O . ILE A 1 142 ? 13.501 -0.381 -11.015 1.00 94.81 142 ILE A O 1
ATOM 1075 N N . ALA A 1 143 ? 12.208 -1.526 -12.461 1.00 93.94 143 ALA A N 1
ATOM 1076 C CA . ALA A 1 143 ? 13.114 -2.655 -12.614 1.00 93.94 143 ALA A CA 1
ATOM 1077 C C . ALA A 1 143 ? 13.999 -2.423 -13.840 1.00 93.94 143 ALA A C 1
ATOM 1079 O O . ALA A 1 143 ? 13.490 -2.122 -14.920 1.00 93.94 143 ALA A O 1
ATOM 1080 N N . ILE A 1 144 ? 15.309 -2.560 -13.667 1.00 94.50 144 ILE A N 1
ATOM 1081 C CA . ILE A 1 144 ? 16.312 -2.300 -14.699 1.00 94.50 144 ILE A CA 1
ATOM 1082 C C . ILE A 1 144 ? 17.114 -3.577 -14.912 1.00 94.50 144 ILE A C 1
ATOM 1084 O O . ILE A 1 144 ? 17.621 -4.146 -13.948 1.00 94.50 144 ILE A O 1
ATOM 1088 N N . SER A 1 145 ? 17.237 -4.032 -16.153 1.00 92.38 145 SER A N 1
ATOM 1089 C CA . SER A 1 145 ? 18.055 -5.195 -16.514 1.00 92.38 145 SER A CA 1
ATOM 1090 C C . SER A 1 145 ? 18.808 -4.951 -17.812 1.00 92.38 145 SER A C 1
ATOM 1092 O O . SER A 1 145 ? 18.345 -4.196 -18.660 1.00 92.38 145 SER A O 1
ATOM 1094 N N . GLU A 1 146 ? 19.933 -5.627 -17.999 1.00 91.62 146 GLU A N 1
ATOM 1095 C CA . GLU A 1 146 ? 20.672 -5.590 -19.25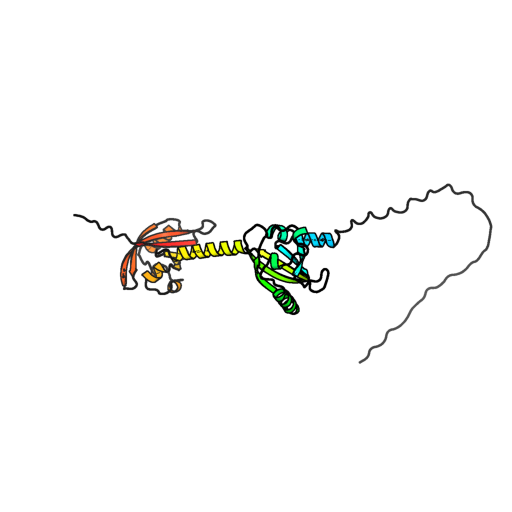9 1.00 91.62 146 GLU A CA 1
ATOM 1096 C C . GLU A 1 146 ? 20.110 -6.623 -20.246 1.00 91.62 146 GLU A C 1
ATOM 1098 O O . GLU A 1 146 ? 19.751 -7.740 -19.859 1.00 91.62 146 GLU A O 1
ATOM 1103 N N . ILE A 1 147 ? 20.007 -6.247 -21.519 1.00 87.62 147 ILE A N 1
ATOM 1104 C CA . ILE A 1 147 ? 19.596 -7.120 -22.621 1.00 87.62 147 ILE A CA 1
ATOM 1105 C C . ILE A 1 147 ? 20.473 -6.870 -23.851 1.00 87.62 147 ILE A C 1
ATOM 1107 O O . ILE A 1 147 ? 21.016 -5.784 -24.022 1.00 87.62 147 ILE A O 1
ATOM 1111 N N . THR A 1 148 ? 20.548 -7.845 -24.755 1.00 81.31 148 THR A N 1
ATOM 1112 C CA . THR A 1 148 ? 21.215 -7.687 -26.057 1.00 81.31 148 THR A CA 1
ATOM 1113 C C . THR A 1 148 ? 20.157 -7.663 -27.157 1.00 81.31 148 THR A C 1
ATOM 1115 O O . THR A 1 148 ? 19.469 -8.658 -27.387 1.00 81.31 148 THR A O 1
ATOM 1118 N N . LEU A 1 149 ? 19.994 -6.517 -27.824 1.00 71.38 149 LEU A N 1
ATOM 1119 C CA . LEU A 1 149 ? 19.026 -6.329 -28.918 1.00 71.38 149 LEU A CA 1
ATOM 1120 C C . LEU A 1 149 ? 19.716 -5.900 -30.207 1.00 71.38 149 LEU A C 1
ATOM 1122 O O . LEU A 1 149 ? 19.644 -6.595 -31.217 1.00 71.38 149 LEU A O 1
ATOM 1126 N N . THR A 1 150 ? 20.357 -4.734 -30.164 1.00 66.38 150 THR A N 1
ATOM 1127 C CA . THR A 1 150 ? 21.085 -4.141 -31.294 1.00 66.38 150 THR A CA 1
ATOM 1128 C C . THR A 1 150 ? 22.580 -4.076 -31.026 1.00 66.38 150 THR A C 1
ATOM 1130 O O . THR A 1 150 ? 23.365 -4.210 -31.960 1.00 66.38 150 THR A O 1
ATOM 1133 N N . GLN A 1 151 ? 22.966 -3.863 -29.768 1.00 69.38 151 GLN A N 1
ATOM 1134 C CA . GLN A 1 151 ? 24.343 -3.837 -29.286 1.00 69.38 151 GLN A CA 1
ATOM 1135 C C . GLN A 1 151 ? 24.384 -4.485 -27.894 1.00 69.38 151 GLN A C 1
ATOM 1137 O O . GLN A 1 151 ? 23.342 -4.678 -27.263 1.00 69.38 151 GLN A O 1
ATOM 1142 N N . ASP A 1 152 ? 25.576 -4.837 -27.423 1.00 71.06 152 ASP A N 1
ATOM 1143 C CA . ASP A 1 152 ? 25.756 -5.235 -26.027 1.00 71.06 152 ASP A CA 1
ATOM 1144 C C . ASP A 1 152 ? 25.596 -4.011 -25.111 1.00 71.06 152 ASP A C 1
ATOM 1146 O O . ASP A 1 152 ? 25.966 -2.893 -25.485 1.00 71.06 152 ASP A O 1
ATOM 1150 N N . GLY A 1 153 ? 25.014 -4.208 -23.925 1.00 79.69 153 GLY A N 1
ATOM 1151 C CA . GLY A 1 153 ? 24.789 -3.133 -22.956 1.00 79.69 153 GLY A CA 1
ATOM 1152 C C . GLY A 1 153 ? 23.486 -2.342 -23.120 1.00 79.69 153 GLY A C 1
ATOM 1153 O O . GLY A 1 153 ? 23.344 -1.283 -22.506 1.00 79.69 153 GLY A O 1
ATOM 1154 N N . ASN A 1 154 ? 22.517 -2.808 -23.920 1.00 91.69 154 ASN A N 1
ATOM 1155 C CA . ASN A 1 154 ? 21.188 -2.191 -23.922 1.00 91.69 154 ASN A CA 1
ATOM 1156 C C . ASN A 1 154 ? 20.513 -2.391 -22.553 1.00 91.69 154 ASN A C 1
ATOM 1158 O O . ASN A 1 154 ? 20.511 -3.485 -21.989 1.00 91.69 154 ASN A O 1
ATOM 1162 N N . LEU A 1 155 ? 19.886 -1.338 -22.033 1.00 93.31 155 LEU A N 1
ATOM 1163 C CA . LEU A 1 155 ? 19.177 -1.387 -20.757 1.00 93.31 155 LEU A CA 1
ATOM 1164 C C . LEU A 1 155 ? 17.671 -1.469 -20.993 1.00 93.31 155 LEU A C 1
ATOM 1166 O O . LEU A 1 155 ? 17.107 -0.684 -21.750 1.00 93.31 155 LEU A O 1
ATOM 1170 N N . LEU A 1 156 ? 17.018 -2.404 -20.315 1.00 93.69 156 LEU A N 1
ATOM 1171 C CA . LEU A 1 156 ? 15.572 -2.562 -20.259 1.00 93.69 156 LEU A CA 1
ATOM 1172 C C . LEU A 1 156 ? 15.054 -1.962 -18.956 1.00 93.69 156 LEU A C 1
ATOM 1174 O O . LEU A 1 156 ? 15.459 -2.390 -17.878 1.00 93.69 156 LEU A O 1
ATOM 1178 N N . PHE A 1 157 ? 14.122 -1.025 -19.062 1.00 95.75 157 PHE A N 1
ATOM 1179 C CA . PHE A 1 157 ? 13.434 -0.414 -17.934 1.00 95.75 157 PHE A CA 1
ATOM 1180 C C . PHE A 1 157 ? 11.969 -0.843 -17.952 1.00 95.75 157 PHE A C 1
ATOM 1182 O O . PHE A 1 157 ? 11.243 -0.548 -18.904 1.00 95.75 157 PHE A O 1
ATOM 1189 N N . CYS A 1 158 ? 11.527 -1.490 -16.879 1.00 95.00 158 CYS A N 1
ATOM 1190 C CA . CYS A 1 158 ? 10.127 -1.808 -16.620 1.00 95.00 158 CYS A CA 1
ATOM 1191 C C . CYS A 1 158 ? 9.623 -0.898 -15.501 1.00 95.00 158 CYS A C 1
ATOM 1193 O O . CYS A 1 158 ? 10.102 -0.971 -14.370 1.00 95.00 158 CYS A O 1
ATOM 1195 N N . ILE A 1 159 ? 8.678 -0.023 -15.825 1.00 95.25 159 ILE A N 1
ATOM 1196 C CA . ILE A 1 159 ? 8.227 1.070 -14.970 1.00 95.25 159 ILE A CA 1
ATOM 1197 C C . ILE A 1 159 ? 6.783 0.818 -14.568 1.00 95.25 159 ILE A C 1
ATOM 1199 O O . ILE A 1 159 ? 5.876 0.757 -15.406 1.00 95.25 159 ILE A O 1
ATOM 1203 N N . ARG A 1 160 ? 6.562 0.751 -13.259 1.00 92.62 160 ARG A N 1
ATOM 1204 C CA . ARG A 1 160 ? 5.245 0.571 -12.666 1.00 92.62 160 ARG A CA 1
ATOM 1205 C C . ARG A 1 160 ? 4.853 1.791 -11.851 1.00 92.62 160 ARG A C 1
ATOM 1207 O O . ARG A 1 160 ? 5.515 2.143 -10.878 1.00 92.62 160 ARG A O 1
ATOM 1214 N N . ASN A 1 161 ? 3.731 2.414 -12.205 1.00 90.19 161 ASN A N 1
ATOM 1215 C CA . ASN A 1 161 ? 3.154 3.483 -11.394 1.00 90.19 161 ASN A CA 1
ATOM 1216 C C . ASN A 1 161 ? 2.579 2.901 -10.092 1.00 90.19 161 ASN A C 1
ATOM 1218 O O . ASN A 1 161 ? 1.678 2.055 -10.111 1.00 90.19 161 ASN A O 1
ATOM 1222 N N . ILE A 1 162 ? 3.099 3.371 -8.959 1.00 85.44 162 ILE A N 1
ATOM 1223 C CA . ILE A 1 162 ? 2.729 2.893 -7.624 1.00 85.44 162 ILE A CA 1
ATOM 1224 C C . ILE A 1 162 ? 1.890 3.903 -6.830 1.00 85.44 162 ILE A C 1
ATOM 1226 O O . ILE A 1 162 ? 1.450 3.569 -5.727 1.00 85.44 162 ILE A O 1
ATOM 1230 N N . ASP A 1 163 ? 1.568 5.077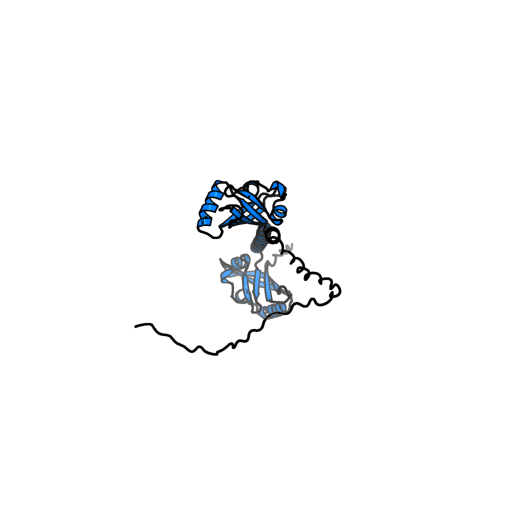 -7.383 1.00 79.56 163 ASP A N 1
ATOM 1231 C CA . ASP A 1 163 ? 0.835 6.134 -6.669 1.00 79.56 163 ASP A CA 1
ATOM 1232 C C . ASP A 1 163 ? -0.526 5.647 -6.165 1.00 79.56 163 ASP A C 1
ATOM 1234 O O . ASP A 1 163 ? -0.872 5.869 -5.008 1.00 79.56 163 ASP A O 1
ATOM 1238 N N . ARG A 1 164 ? -1.288 4.900 -6.978 1.00 72.06 164 ARG A N 1
ATOM 1239 C CA . ARG A 1 164 ? -2.591 4.355 -6.547 1.00 72.06 164 ARG A CA 1
ATOM 1240 C C . ARG A 1 164 ? -2.465 3.425 -5.337 1.00 72.06 164 ARG A C 1
ATOM 1242 O O . ARG A 1 164 ? -3.315 3.463 -4.447 1.00 72.06 164 ARG A O 1
ATOM 1249 N N . ARG A 1 165 ? -1.409 2.604 -5.291 1.00 72.19 165 ARG A N 1
ATOM 1250 C CA . ARG A 1 165 ? -1.140 1.684 -4.175 1.00 72.19 165 ARG A CA 1
ATOM 1251 C C . ARG A 1 165 ? -0.759 2.464 -2.920 1.00 72.19 165 ARG A C 1
ATOM 1253 O O . ARG A 1 165 ? -1.331 2.218 -1.860 1.00 72.19 165 ARG A O 1
ATOM 1260 N N . TYR A 1 166 ? 0.132 3.443 -3.057 1.00 67.81 166 TYR A N 1
ATOM 1261 C CA . TYR A 1 166 ? 0.536 4.309 -1.951 1.00 67.81 166 TYR A CA 1
ATOM 1262 C C . TYR A 1 166 ? -0.628 5.143 -1.414 1.00 67.81 166 TYR A C 1
ATOM 1264 O O . TYR A 1 166 ? -0.819 5.198 -0.203 1.00 67.81 166 TYR A O 1
ATOM 1272 N N . GLN A 1 167 ? -1.463 5.717 -2.279 1.00 63.72 167 GLN A N 1
ATOM 1273 C CA . GLN A 1 167 ? -2.639 6.488 -1.871 1.00 63.72 167 GLN A CA 1
ATOM 1274 C C . GLN A 1 167 ? -3.682 5.618 -1.162 1.00 63.72 167 GLN A C 1
ATOM 1276 O O . GLN A 1 167 ? -4.254 6.046 -0.162 1.00 63.72 167 GLN A O 1
ATOM 1281 N N . ALA A 1 168 ? -3.927 4.388 -1.626 1.00 64.31 168 ALA A N 1
ATOM 1282 C CA . ALA A 1 168 ? -4.831 3.461 -0.943 1.00 64.31 168 ALA A CA 1
ATOM 1283 C C . ALA A 1 168 ? -4.299 3.065 0.445 1.00 64.31 168 ALA A C 1
ATOM 1285 O O . ALA A 1 168 ? -5.041 3.081 1.430 1.00 64.31 168 ALA A O 1
ATOM 1286 N N . GLN A 1 169 ? -2.999 2.780 0.543 1.00 69.06 169 GLN A N 1
ATOM 1287 C CA . GLN A 1 169 ? -2.344 2.447 1.804 1.00 69.06 169 GLN A CA 1
ATOM 1288 C C . GLN A 1 169 ? -2.315 3.641 2.769 1.00 69.06 169 GLN A C 1
ATOM 1290 O O . GLN A 1 169 ? -2.608 3.475 3.952 1.00 69.06 169 GLN A O 1
ATOM 1295 N N . GLN A 1 170 ? -2.047 4.850 2.273 1.00 63.69 170 GLN A N 1
ATOM 1296 C CA . GLN A 1 170 ? -2.122 6.079 3.060 1.00 63.69 170 GLN A CA 1
ATOM 1297 C C . GLN A 1 170 ? -3.547 6.374 3.519 1.00 63.69 170 GLN A C 1
ATOM 1299 O O . GLN A 1 170 ? -3.728 6.742 4.671 1.00 63.69 170 GLN A O 1
ATOM 1304 N N . ARG A 1 171 ? -4.575 6.169 2.687 1.00 60.94 171 ARG A N 1
ATOM 1305 C CA . ARG A 1 171 ? -5.978 6.321 3.116 1.00 60.94 171 ARG A CA 1
ATOM 1306 C C . ARG A 1 171 ? -6.328 5.354 4.242 1.00 60.94 171 ARG A C 1
ATOM 1308 O O . ARG A 1 171 ? -6.942 5.778 5.214 1.00 60.94 171 ARG A O 1
ATOM 1315 N N . LEU A 1 172 ? -5.894 4.096 4.154 1.00 63.25 172 LEU A N 1
ATOM 1316 C CA . LEU A 1 172 ? -6.077 3.117 5.231 1.00 63.25 172 LEU A CA 1
ATOM 1317 C C . LEU A 1 172 ? -5.313 3.505 6.502 1.00 63.25 172 LEU A C 1
ATOM 1319 O O . LEU A 1 172 ? -5.864 3.403 7.594 1.00 63.25 172 LEU A O 1
ATOM 1323 N N . GLN A 1 173 ? -4.070 3.975 6.384 1.00 61.97 173 GLN A N 1
ATOM 1324 C CA . GLN A 1 173 ? -3.283 4.428 7.534 1.00 61.97 173 GLN A CA 1
ATOM 1325 C C . GLN A 1 173 ? -3.860 5.696 8.170 1.00 61.97 173 GLN A C 1
ATOM 1327 O O . GLN A 1 173 ? -3.945 5.771 9.389 1.00 61.97 173 GLN A O 1
ATOM 1332 N N . SER A 1 174 ? -4.295 6.671 7.376 1.00 57.97 174 SER A N 1
ATOM 1333 C CA . SER A 1 174 ? -4.943 7.891 7.860 1.00 57.97 174 SER A CA 1
ATOM 1334 C C . SER A 1 174 ? -6.296 7.588 8.498 1.00 57.97 174 SER A C 1
ATOM 1336 O O . SER A 1 174 ? -6.587 8.117 9.564 1.00 57.97 174 SER A O 1
ATOM 1338 N N . ALA A 1 175 ? -7.092 6.684 7.918 1.00 58.12 175 ALA A N 1
ATOM 1339 C CA . ALA A 1 175 ? -8.326 6.205 8.536 1.00 58.12 175 ALA A CA 1
ATOM 1340 C C . ALA A 1 175 ? -8.051 5.492 9.870 1.00 58.12 175 ALA A C 1
ATOM 1342 O O . ALA A 1 175 ? -8.734 5.769 10.850 1.00 58.12 175 ALA A O 1
ATOM 1343 N N . ARG A 1 176 ? -7.013 4.644 9.945 1.00 58.25 176 ARG A N 1
ATOM 1344 C CA . ARG A 1 176 ? -6.568 4.033 11.211 1.00 58.25 176 ARG A CA 1
ATOM 1345 C C . ARG A 1 176 ? -6.147 5.087 12.234 1.00 58.25 176 ARG A C 1
ATOM 1347 O O . ARG A 1 176 ? -6.658 5.056 13.339 1.00 58.25 176 ARG A O 1
ATOM 1354 N N . ARG A 1 177 ? -5.340 6.082 11.849 1.00 54.88 177 ARG A N 1
ATOM 1355 C CA . ARG A 1 177 ? -4.938 7.187 12.741 1.00 54.88 177 ARG A CA 1
ATOM 1356 C C . ARG A 1 177 ? -6.132 8.003 13.242 1.00 54.88 177 ARG A C 1
ATOM 1358 O O . ARG A 1 177 ? -6.152 8.393 14.402 1.00 54.88 177 ARG A O 1
ATOM 1365 N N . LEU A 1 178 ? -7.135 8.255 12.399 1.00 54.94 178 LEU A N 1
ATOM 1366 C CA . LEU A 1 178 ? -8.366 8.930 12.826 1.00 54.94 178 LEU A CA 1
ATOM 1367 C C . LEU A 1 178 ? -9.152 8.089 13.838 1.00 54.94 178 LEU A C 1
ATOM 1369 O O . LEU A 1 178 ? -9.645 8.643 14.816 1.00 54.94 178 LEU A O 1
ATOM 1373 N N . LEU A 1 179 ? -9.228 6.769 13.638 1.00 54.00 179 LEU A N 1
ATOM 1374 C CA . LEU A 1 179 ? -9.839 5.841 14.594 1.00 54.00 179 LEU A CA 1
ATOM 1375 C C . LEU A 1 179 ? -9.033 5.745 15.904 1.00 54.00 179 LEU A C 1
ATOM 1377 O O . LEU A 1 179 ? -9.635 5.717 16.974 1.00 54.00 179 LEU A O 1
ATOM 1381 N N . ASP A 1 180 ? -7.699 5.781 15.842 1.00 53.53 180 ASP A N 1
ATOM 1382 C CA . ASP A 1 180 ? -6.807 5.747 17.015 1.00 53.53 180 ASP A CA 1
ATOM 1383 C C . ASP A 1 180 ? -6.959 6.994 17.904 1.00 53.53 180 ASP A C 1
ATOM 1385 O O . ASP A 1 180 ? -6.713 6.941 19.112 1.00 53.53 180 ASP A O 1
ATOM 1389 N N . HIS A 1 181 ? -7.390 8.117 17.322 1.00 52.56 181 HIS A N 1
ATOM 1390 C CA . HIS A 1 181 ? -7.678 9.359 18.038 1.00 52.56 181 HIS A CA 1
ATOM 1391 C C . HIS A 1 181 ? -9.136 9.499 18.483 1.00 52.56 181 HIS A C 1
ATOM 1393 O O . HIS A 1 181 ? -9.465 10.515 19.098 1.00 52.56 181 HIS A O 1
ATOM 1399 N N . ILE A 1 182 ? -10.012 8.519 18.225 1.00 61.56 182 ILE A N 1
ATOM 1400 C CA . ILE A 1 182 ? -11.363 8.546 18.791 1.00 61.56 182 ILE A CA 1
ATOM 1401 C C . ILE A 1 182 ? -11.225 8.424 20.320 1.00 61.56 182 ILE A C 1
ATOM 1403 O O . ILE A 1 182 ? -10.800 7.382 20.832 1.00 61.56 182 ILE A O 1
ATOM 1407 N N . PRO A 1 183 ? -11.603 9.460 21.096 1.00 66.06 183 PRO A N 1
ATOM 1408 C CA . PRO A 1 183 ? -11.448 9.458 22.549 1.00 66.06 183 PRO A CA 1
ATOM 1409 C C . PRO A 1 183 ? -12.489 8.564 23.236 1.00 66.06 183 PRO A C 1
ATOM 1411 O O . PRO A 1 183 ? -12.657 8.636 24.447 1.00 66.06 183 PRO A O 1
ATOM 1414 N N . THR A 1 184 ? -13.217 7.741 22.479 1.00 81.06 184 THR A N 1
ATOM 1415 C CA . THR A 1 184 ? -14.205 6.795 22.985 1.00 81.06 184 THR A CA 1
ATOM 1416 C C . THR A 1 184 ? -13.496 5.513 23.431 1.00 81.06 184 THR A C 1
ATOM 1418 O O . THR A 1 184 ? -12.934 4.791 22.595 1.00 81.06 184 THR A O 1
ATOM 1421 N N . PRO A 1 185 ? -13.513 5.194 24.737 1.00 88.38 185 PRO A N 1
ATOM 1422 C CA . PRO A 1 185 ? -13.065 3.899 25.227 1.00 88.38 185 PRO A CA 1
ATOM 1423 C C . PRO A 1 185 ? -13.856 2.792 24.524 1.00 88.38 185 PRO A C 1
ATOM 1425 O O . PRO A 1 185 ? -15.083 2.773 24.590 1.00 88.38 185 PRO A O 1
ATOM 1428 N N . SER A 1 186 ? -13.176 1.907 23.801 1.00 90.31 186 SER A N 1
ATOM 1429 C CA . SER A 1 186 ? -13.817 0.870 22.993 1.00 90.31 186 SER A CA 1
ATOM 1430 C C . SER A 1 186 ? -12.989 -0.405 22.946 1.00 90.31 186 SER A C 1
ATOM 1432 O O . SER A 1 186 ? -11.780 -0.397 23.192 1.00 90.31 186 SER A O 1
ATOM 1434 N N . ILE A 1 187 ? -13.672 -1.509 22.672 1.00 92.62 187 ILE A N 1
ATOM 1435 C CA . ILE A 1 187 ? -13.126 -2.856 22.686 1.00 92.62 187 ILE A CA 1
ATOM 1436 C C . ILE A 1 187 ? -13.857 -3.739 21.672 1.00 92.62 187 ILE A C 1
ATOM 1438 O O . ILE A 1 187 ? -15.060 -3.588 21.457 1.00 92.62 187 ILE A O 1
ATOM 1442 N N . SER A 1 188 ? -13.117 -4.646 21.044 1.00 93.19 188 SER A N 1
ATOM 1443 C CA . SER A 1 188 ? -13.625 -5.710 20.175 1.00 93.19 188 SER A CA 1
ATOM 1444 C C . SER A 1 188 ? -13.282 -7.047 20.809 1.00 93.19 188 SER A C 1
ATOM 1446 O O . SER A 1 188 ? -12.133 -7.272 21.208 1.00 93.19 188 SER A O 1
ATOM 1448 N N . CYS A 1 189 ? -14.274 -7.925 20.874 1.00 93.69 189 CYS A N 1
ATOM 1449 C CA . CYS A 1 189 ? -14.152 -9.269 21.413 1.00 93.69 189 CYS A CA 1
ATOM 1450 C C . CYS A 1 189 ? -14.590 -10.304 20.374 1.00 93.69 189 CYS A C 1
ATOM 1452 O O . CYS A 1 189 ? -15.414 -10.015 19.502 1.00 93.69 189 CYS A O 1
ATOM 1454 N N . ASP A 1 190 ? -14.049 -11.516 20.471 1.00 94.00 190 ASP A N 1
ATOM 1455 C CA . ASP A 1 190 ? -14.540 -12.670 19.715 1.00 94.00 190 ASP A CA 1
ATOM 1456 C C . ASP A 1 190 ? -15.882 -13.202 20.272 1.00 94.00 190 ASP A C 1
ATOM 1458 O O . ASP A 1 190 ? -16.487 -12.616 21.175 1.00 94.00 190 ASP A O 1
ATOM 1462 N N . ARG A 1 191 ? -16.387 -14.307 19.704 1.00 92.81 191 ARG A N 1
ATOM 1463 C CA . ARG A 1 191 ? -17.657 -14.924 20.139 1.00 92.81 191 ARG A CA 1
ATOM 1464 C C . ARG A 1 191 ? -17.570 -15.580 21.518 1.00 92.81 191 ARG A C 1
ATOM 1466 O O . ARG A 1 191 ? -18.606 -15.719 22.160 1.00 92.81 191 ARG A O 1
ATOM 1473 N N . ASP A 1 192 ? -16.371 -15.946 21.958 1.00 91.38 192 ASP A N 1
ATOM 1474 C CA . ASP A 1 192 ? -16.121 -16.551 23.269 1.00 91.38 192 ASP A CA 1
ATOM 1475 C C . ASP A 1 192 ? -15.929 -15.479 24.359 1.00 91.38 192 ASP A C 1
ATOM 1477 O O . ASP A 1 192 ? -15.850 -15.786 25.547 1.00 91.38 192 ASP A O 1
ATOM 1481 N N . GLY A 1 193 ? -15.903 -14.202 23.963 1.00 90.88 193 GLY A N 1
ATOM 1482 C CA . GLY A 1 193 ? -15.745 -13.064 24.857 1.00 90.88 193 GLY A CA 1
ATOM 1483 C C . GLY A 1 193 ? -14.290 -12.727 25.169 1.00 90.88 193 GLY A C 1
ATOM 1484 O O . GLY A 1 193 ? -14.053 -11.947 26.092 1.00 90.88 193 GLY A O 1
ATOM 1485 N N . ASN A 1 194 ? -13.321 -13.259 24.421 1.00 93.50 194 ASN A N 1
ATOM 1486 C CA . ASN A 1 194 ? -11.925 -12.857 24.560 1.00 93.50 194 ASN A CA 1
ATOM 1487 C C . ASN A 1 194 ? -11.666 -11.561 23.804 1.00 93.50 194 ASN A C 1
ATOM 1489 O O . ASN A 1 194 ? -12.135 -11.343 22.682 1.00 93.50 194 ASN A O 1
ATOM 1493 N N . ILE A 1 195 ? -10.873 -10.701 24.422 1.00 93.38 195 ILE A N 1
ATOM 1494 C CA . ILE A 1 195 ? -10.534 -9.390 23.895 1.00 93.38 195 ILE A CA 1
ATOM 1495 C C . ILE A 1 195 ? -9.565 -9.543 22.720 1.00 93.38 195 ILE A C 1
ATOM 1497 O O . ILE A 1 195 ? -8.447 -10.031 22.878 1.00 93.38 195 ILE A O 1
ATOM 1501 N N . ARG A 1 196 ? -9.964 -9.057 21.543 1.00 92.62 196 ARG A N 1
ATOM 1502 C CA . ARG A 1 196 ? -9.119 -9.018 20.342 1.00 92.62 196 ARG A CA 1
ATOM 1503 C C . ARG A 1 196 ? -8.392 -7.691 20.183 1.00 92.62 196 ARG A C 1
ATOM 1505 O O . ARG A 1 196 ? -7.225 -7.666 19.811 1.00 92.62 196 ARG A O 1
ATOM 1512 N N . VAL A 1 197 ? -9.106 -6.587 20.395 1.00 89.44 197 VAL A N 1
ATOM 1513 C CA . VAL A 1 197 ? -8.589 -5.229 20.180 1.00 89.44 197 VAL A CA 1
ATOM 1514 C C . VAL A 1 197 ? -9.129 -4.314 21.265 1.00 89.44 197 VAL A C 1
ATOM 1516 O O . VAL A 1 197 ? -10.323 -4.337 21.551 1.00 89.44 197 VAL A O 1
ATOM 1519 N N . VAL A 1 198 ? -8.264 -3.470 21.821 1.00 89.44 198 VAL A N 1
ATOM 1520 C CA . VAL A 1 198 ? -8.613 -2.459 22.827 1.00 89.44 198 VAL A CA 1
ATOM 1521 C C . VAL A 1 198 ? -8.155 -1.094 22.338 1.00 89.44 198 VAL A C 1
ATOM 1523 O O . VAL A 1 198 ? -7.018 -0.949 21.887 1.00 89.44 198 VAL A O 1
ATOM 1526 N N . SER A 1 199 ? -9.014 -0.078 22.440 1.00 88.56 199 SER A N 1
ATOM 1527 C CA . SER A 1 199 ? -8.604 1.290 22.132 1.00 88.56 199 SER A CA 1
ATOM 1528 C C . SER A 1 199 ? -7.654 1.833 23.201 1.00 88.56 199 SER A C 1
ATOM 1530 O O . SER A 1 199 ? -7.810 1.575 24.397 1.00 88.56 199 SER A O 1
ATOM 1532 N N . MET A 1 200 ? -6.686 2.653 22.784 1.00 85.94 200 MET A N 1
ATOM 1533 C CA . MET A 1 200 ? -5.761 3.320 23.709 1.00 85.94 200 MET A CA 1
ATOM 1534 C C . MET A 1 200 ? -6.505 4.142 24.778 1.00 85.94 200 MET A C 1
ATOM 1536 O O . MET A 1 200 ? -6.084 4.195 25.932 1.00 85.94 200 MET A O 1
ATOM 1540 N N . SER A 1 201 ? -7.640 4.747 24.415 1.00 86.75 201 SER A N 1
ATOM 1541 C CA . SER A 1 201 ? -8.504 5.499 25.332 1.00 86.75 201 SER A CA 1
ATOM 1542 C C . SER A 1 201 ? -9.037 4.632 26.480 1.00 86.75 201 SER A C 1
ATOM 1544 O O . SER A 1 201 ? -9.054 5.089 27.622 1.00 86.75 201 SER A O 1
ATOM 1546 N N . LEU A 1 202 ? -9.426 3.376 26.212 1.00 88.50 202 LEU A N 1
ATOM 1547 C CA . LEU A 1 202 ? -9.871 2.443 27.255 1.00 88.50 202 LEU A CA 1
ATOM 1548 C C . LEU A 1 202 ? -8.701 1.936 28.098 1.00 88.50 202 LEU A C 1
ATOM 1550 O O . LEU A 1 202 ? -8.805 1.928 29.322 1.00 88.50 202 LEU A O 1
ATOM 1554 N N . ALA A 1 203 ? -7.581 1.581 27.461 1.00 88.81 203 ALA A N 1
ATOM 1555 C CA . ALA A 1 203 ? -6.382 1.131 28.166 1.00 88.81 203 ALA A CA 1
ATOM 1556 C C . ALA A 1 203 ? -5.924 2.169 29.207 1.00 88.81 203 ALA A C 1
ATOM 1558 O O . ALA A 1 203 ? -5.763 1.834 30.378 1.00 88.81 203 ALA A O 1
ATOM 1559 N N . ARG A 1 204 ? -5.840 3.448 28.817 1.00 86.50 204 ARG A N 1
ATOM 1560 C CA . ARG A 1 204 ? -5.505 4.555 29.730 1.00 86.50 204 ARG A CA 1
ATOM 1561 C C . ARG A 1 204 ? -6.544 4.762 30.830 1.00 86.50 204 ARG A C 1
ATOM 1563 O O . ARG A 1 204 ? -6.168 5.011 31.967 1.00 86.50 204 ARG A O 1
ATOM 1570 N N . LEU A 1 205 ? -7.838 4.647 30.521 1.00 85.94 205 LEU A N 1
ATOM 1571 C CA . LEU A 1 205 ? -8.908 4.793 31.518 1.00 85.94 205 LEU A CA 1
ATOM 1572 C C . LEU A 1 205 ? -8.809 3.731 32.629 1.00 85.94 205 LEU A C 1
ATOM 1574 O O . LEU A 1 205 ? -9.062 4.040 33.797 1.00 85.94 205 LEU A O 1
ATOM 1578 N N . LEU A 1 206 ? -8.394 2.517 32.261 1.00 86.44 206 LEU A N 1
ATOM 1579 C CA . LEU A 1 206 ? -8.176 1.380 33.159 1.00 86.44 206 LEU A CA 1
ATOM 1580 C C . LEU A 1 206 ? -6.773 1.352 33.802 1.00 86.44 206 LEU A C 1
ATOM 1582 O O . LEU A 1 206 ? -6.548 0.571 34.718 1.00 86.44 206 LEU A O 1
ATOM 1586 N N . GLY A 1 207 ? -5.840 2.209 33.371 1.00 85.25 207 GLY A N 1
ATOM 1587 C CA . GLY A 1 207 ? -4.494 2.319 33.956 1.00 85.25 207 GLY A CA 1
ATOM 1588 C C . GLY A 1 207 ? -3.405 1.486 33.285 1.00 85.25 207 GLY A C 1
ATOM 1589 O O . GLY A 1 207 ? -2.346 1.278 33.870 1.00 85.25 207 GLY A O 1
ATOM 1590 N N . HIS A 1 208 ? -3.638 1.017 32.062 1.00 85.19 208 HIS A N 1
ATOM 1591 C CA . HIS A 1 208 ? -2.659 0.275 31.274 1.00 85.19 208 HIS A CA 1
ATOM 1592 C C . HIS A 1 208 ? -1.884 1.208 30.335 1.00 85.19 208 HIS A C 1
ATOM 1594 O O . HIS A 1 208 ? -2.475 1.973 29.571 1.00 85.19 208 HIS A O 1
ATOM 1600 N N . GLU A 1 209 ? -0.550 1.107 30.340 1.00 81.00 209 GLU A N 1
ATOM 1601 C CA . GLU A 1 209 ? 0.316 1.879 29.431 1.00 81.00 209 GLU A CA 1
ATOM 1602 C C . GLU A 1 209 ? 0.188 1.438 27.967 1.00 81.00 209 GLU A C 1
ATOM 1604 O O . GLU A 1 209 ? 0.366 2.245 27.052 1.00 81.00 209 GLU A O 1
ATOM 1609 N N . LYS A 1 210 ? -0.114 0.154 27.737 1.00 83.00 210 LYS A N 1
ATOM 1610 C CA . LYS A 1 210 ? -0.250 -0.443 26.406 1.00 83.00 210 LYS A CA 1
ATOM 1611 C C . LYS A 1 210 ? -1.542 -1.257 26.321 1.00 83.00 210 LYS A C 1
ATOM 1613 O O . LYS A 1 210 ? -1.803 -2.041 27.229 1.00 83.00 210 LYS A O 1
ATOM 1618 N N . PRO A 1 211 ? -2.324 -1.138 25.234 1.00 84.69 211 PRO A N 1
ATOM 1619 C CA . PRO A 1 211 ? -3.543 -1.926 25.046 1.00 84.69 211 PRO A CA 1
ATOM 1620 C C . PRO A 1 211 ? -3.263 -3.434 24.962 1.00 84.69 211 PRO A C 1
ATOM 1622 O O . PRO A 1 211 ? -4.111 -4.230 25.357 1.00 84.69 211 PRO A O 1
ATOM 1625 N N . ASP A 1 212 ? -2.060 -3.824 24.527 1.00 85.81 212 ASP A N 1
ATOM 1626 C CA . ASP A 1 212 ? -1.649 -5.223 24.355 1.00 85.81 212 ASP A CA 1
ATOM 1627 C C . ASP A 1 212 ? -1.741 -6.053 25.643 1.00 85.81 212 ASP A C 1
ATOM 1629 O O . ASP A 1 212 ? -1.928 -7.264 25.577 1.00 85.81 212 ASP A O 1
ATOM 1633 N N . THR A 1 213 ? -1.663 -5.428 26.824 1.00 86.88 213 THR A N 1
ATOM 1634 C CA . THR A 1 213 ? -1.769 -6.151 28.103 1.00 86.88 213 THR A CA 1
ATOM 1635 C C . THR A 1 213 ? -3.159 -6.734 28.349 1.00 86.88 213 THR A C 1
ATOM 1637 O O . THR A 1 213 ? -3.299 -7.646 29.159 1.00 86.88 213 THR A O 1
ATOM 1640 N N . LEU A 1 214 ? -4.183 -6.186 27.690 1.00 86.94 214 LEU A N 1
ATOM 1641 C CA . LEU A 1 214 ? -5.580 -6.605 27.816 1.00 86.94 214 LEU A CA 1
ATOM 1642 C C . LEU A 1 214 ? -6.009 -7.569 26.700 1.00 86.94 214 LEU A C 1
ATOM 1644 O O . LEU A 1 214 ? -7.072 -8.176 26.794 1.00 86.94 214 LEU A O 1
ATOM 1648 N N . VAL A 1 215 ? -5.201 -7.725 25.649 1.00 91.19 215 VAL A N 1
ATOM 1649 C CA . VAL A 1 215 ? -5.500 -8.639 24.539 1.00 91.19 215 VAL A CA 1
ATOM 1650 C C . VAL A 1 215 ? -5.445 -10.088 25.037 1.00 91.19 215 VAL A C 1
ATOM 1652 O O . VAL A 1 215 ? -4.596 -10.443 25.853 1.00 91.19 215 VAL A O 1
ATOM 1655 N N . ASN A 1 216 ? -6.361 -10.925 24.550 1.00 90.44 216 ASN A N 1
ATOM 1656 C CA . ASN A 1 216 ? -6.605 -12.312 24.971 1.00 90.44 216 ASN A CA 1
ATOM 1657 C C . ASN A 1 216 ? -7.102 -12.493 26.414 1.00 90.44 216 ASN A C 1
ATOM 1659 O O . ASN A 1 216 ? -7.258 -13.628 26.860 1.00 90.44 216 ASN A O 1
ATOM 1663 N N . GLN A 1 217 ? -7.378 -11.415 27.151 1.00 92.75 217 GLN A N 1
ATOM 1664 C CA . GLN A 1 217 ? -8.086 -11.531 28.422 1.00 92.75 217 GLN A CA 1
ATOM 1665 C C . GLN A 1 217 ? -9.596 -11.672 28.184 1.00 92.75 217 GLN A C 1
ATOM 1667 O O . GLN A 1 217 ? -10.104 -11.187 27.168 1.00 92.75 217 GLN A O 1
ATOM 1672 N N . PRO A 1 218 ? -10.339 -12.317 29.099 1.00 92.75 218 PRO A N 1
ATOM 1673 C CA . PRO A 1 218 ? -11.790 -12.367 29.000 1.00 92.75 218 PRO A CA 1
ATOM 1674 C C . PRO A 1 218 ? -12.380 -10.975 29.238 1.00 92.75 218 PRO A C 1
ATOM 1676 O O . PRO A 1 218 ? -11.954 -10.257 30.139 1.00 92.75 218 PRO A O 1
ATOM 1679 N N . PHE A 1 219 ? -13.414 -10.607 28.483 1.00 92.75 219 PHE A N 1
ATOM 1680 C CA . PHE A 1 219 ? -14.104 -9.321 28.625 1.00 92.75 219 PHE A CA 1
ATOM 1681 C C . PHE A 1 219 ? -14.671 -9.086 30.039 1.00 92.75 219 PHE A C 1
ATOM 1683 O O . PHE A 1 219 ? -14.786 -7.944 30.489 1.00 92.75 219 PHE A O 1
ATOM 1690 N N . SER A 1 220 ? -14.945 -10.166 30.776 1.00 91.06 220 SER A N 1
ATOM 1691 C CA . SER A 1 220 ? -15.346 -10.118 32.184 1.00 91.06 220 SER A CA 1
ATOM 1692 C C . SER A 1 220 ? -14.286 -9.519 33.113 1.00 91.06 220 SER A C 1
ATOM 1694 O O . SER A 1 220 ? -14.640 -9.085 34.203 1.00 91.06 220 SER A O 1
ATOM 1696 N N . SER A 1 221 ? -13.011 -9.423 32.712 1.00 88.06 221 SER A N 1
ATOM 1697 C CA . SER A 1 221 ? -12.000 -8.700 33.499 1.00 88.06 221 SER A CA 1
ATOM 1698 C C . SER A 1 221 ? -12.252 -7.188 33.539 1.00 88.06 221 SER A C 1
ATOM 1700 O O . SER A 1 221 ? -11.809 -6.518 34.470 1.00 88.06 221 SER A O 1
ATOM 1702 N N . ILE A 1 222 ? -12.990 -6.657 32.557 1.00 88.06 222 ILE A N 1
ATOM 1703 C CA . ILE A 1 222 ? -13.337 -5.235 32.443 1.00 88.06 222 ILE A CA 1
ATOM 1704 C C . ILE A 1 222 ? -14.765 -4.984 32.931 1.00 88.06 222 ILE A C 1
ATOM 1706 O O . ILE A 1 222 ? -15.006 -4.014 33.649 1.00 88.06 222 ILE A O 1
ATOM 1710 N N . TRP A 1 223 ? -15.717 -5.838 32.544 1.00 89.19 223 TRP A N 1
ATOM 1711 C CA . TRP A 1 223 ? -17.129 -5.685 32.898 1.00 89.19 223 TRP A CA 1
ATOM 1712 C C . TRP A 1 223 ? -17.708 -6.997 33.435 1.00 89.19 223 TRP A C 1
ATOM 1714 O O . TRP A 1 223 ? -18.075 -7.892 32.675 1.00 89.19 223 TRP A O 1
ATOM 1724 N N . ASN A 1 224 ? -17.787 -7.096 34.764 1.00 86.75 224 ASN A N 1
ATOM 1725 C CA . ASN A 1 224 ? -18.242 -8.285 35.486 1.00 86.75 224 ASN A CA 1
ATOM 1726 C C . ASN A 1 224 ? -19.581 -8.044 36.201 1.00 86.75 224 ASN A C 1
ATOM 1728 O O . ASN A 1 224 ? -19.651 -8.035 37.429 1.00 86.75 224 ASN A O 1
ATOM 1732 N N . GLU A 1 225 ? -20.640 -7.806 35.432 1.00 85.69 225 GLU A N 1
ATOM 1733 C CA . GLU A 1 225 ? -21.996 -7.684 35.975 1.00 85.69 225 GLU A CA 1
ATOM 1734 C C . GLU A 1 225 ? -22.728 -9.035 35.933 1.00 85.69 225 GLU A C 1
ATOM 1736 O O . GLU A 1 225 ? -22.543 -9.796 34.979 1.00 85.69 225 GLU A O 1
ATOM 1741 N N . PRO A 1 226 ? -23.646 -9.328 36.875 1.00 85.56 226 PRO A N 1
ATOM 1742 C CA . PRO A 1 226 ? -24.420 -10.575 36.871 1.00 85.56 226 PRO A CA 1
ATOM 1743 C C . PRO A 1 226 ? -25.184 -10.824 35.563 1.00 85.56 226 PRO A C 1
ATOM 1745 O O . PRO A 1 226 ? -25.407 -11.966 35.171 1.00 85.56 226 PRO A O 1
ATOM 1748 N N . ARG A 1 227 ? -25.578 -9.746 34.873 1.00 85.94 227 ARG A N 1
ATOM 1749 C CA . ARG A 1 227 ? -26.312 -9.789 33.598 1.00 85.94 227 ARG A CA 1
ATOM 1750 C C . ARG A 1 227 ? -25.411 -9.802 32.360 1.00 85.94 227 ARG A C 1
ATOM 1752 O O . ARG A 1 227 ? -25.926 -9.889 31.248 1.00 85.94 227 ARG A O 1
ATOM 1759 N N . ALA A 1 228 ? -24.088 -9.721 32.509 1.00 87.44 228 ALA A N 1
ATOM 1760 C CA . ALA A 1 228 ? -23.175 -9.558 31.377 1.00 87.44 228 ALA A CA 1
ATOM 1761 C C . ALA A 1 228 ? -23.274 -10.711 30.367 1.00 87.44 228 ALA A C 1
ATOM 1763 O O . ALA A 1 228 ? -23.360 -10.469 29.165 1.00 87.44 228 ALA A O 1
ATOM 1764 N N . ALA A 1 229 ? -23.342 -11.957 30.847 1.00 88.19 229 ALA A N 1
ATOM 1765 C CA . ALA A 1 229 ? -23.458 -13.135 29.988 1.00 88.19 229 ALA A CA 1
ATOM 1766 C C . ALA A 1 229 ? -24.757 -13.141 29.158 1.00 88.19 229 ALA A C 1
ATOM 1768 O O . ALA A 1 229 ? -24.730 -13.446 27.966 1.00 88.19 229 ALA A O 1
ATOM 1769 N N . GLU A 1 230 ? -25.883 -12.752 29.766 1.00 90.94 230 GLU A N 1
ATOM 1770 C CA . GLU A 1 230 ? -27.179 -12.642 29.082 1.00 90.94 230 GLU A CA 1
ATOM 1771 C C . GLU A 1 230 ? -27.139 -11.563 27.992 1.00 90.94 230 GLU A C 1
ATOM 1773 O O . GLU A 1 230 ? -27.566 -11.791 26.858 1.00 90.94 230 GLU A O 1
ATOM 1778 N N . VAL A 1 231 ? -26.576 -10.396 28.319 1.00 90.94 231 VAL A N 1
ATOM 1779 C CA . VAL A 1 231 ? -26.421 -9.285 27.374 1.00 90.94 231 VAL A CA 1
ATOM 1780 C C . VAL A 1 231 ? -25.551 -9.700 26.186 1.00 90.94 231 VAL A C 1
ATOM 1782 O O . VAL A 1 231 ? -25.941 -9.472 25.042 1.00 90.94 231 VAL A O 1
ATOM 1785 N N . ILE A 1 232 ? -24.409 -10.350 26.426 1.00 92.12 232 ILE A N 1
ATOM 1786 C CA . ILE A 1 232 ? -23.510 -10.812 25.357 1.00 92.12 232 ILE A CA 1
ATOM 1787 C C . ILE A 1 232 ? -24.218 -11.830 24.455 1.00 92.12 232 ILE A C 1
ATOM 1789 O O . ILE A 1 232 ? -24.145 -11.707 23.233 1.00 92.12 232 ILE A O 1
ATOM 1793 N N . ALA A 1 233 ? -24.958 -12.787 25.023 1.00 91.50 233 ALA A N 1
ATOM 1794 C CA . ALA A 1 233 ? -25.705 -13.773 24.242 1.00 91.50 233 ALA A CA 1
ATOM 1795 C C . ALA A 1 233 ? -26.740 -13.114 23.313 1.00 91.50 233 ALA A C 1
ATOM 1797 O O . ALA A 1 233 ? -26.834 -13.462 22.134 1.00 91.50 233 ALA A O 1
ATOM 1798 N N . ARG A 1 234 ? -27.477 -12.113 23.809 1.00 92.75 234 ARG A N 1
ATOM 1799 C CA . ARG A 1 234 ? -28.428 -11.335 22.997 1.00 92.75 234 ARG A CA 1
ATOM 1800 C C . ARG A 1 234 ? -27.731 -10.540 21.892 1.00 92.75 234 ARG A C 1
ATOM 1802 O O . ARG A 1 234 ? -28.205 -10.530 20.757 1.00 92.75 234 ARG A O 1
ATOM 1809 N N . VAL A 1 235 ? -26.578 -9.938 22.184 1.00 93.62 235 VAL A N 1
ATOM 1810 C CA . VAL A 1 235 ? -25.790 -9.212 21.175 1.00 93.62 235 VAL A CA 1
ATOM 1811 C C . VAL A 1 235 ? -25.271 -10.142 20.085 1.00 93.62 235 VAL A C 1
ATOM 1813 O O . VAL A 1 235 ? -25.335 -9.804 18.904 1.00 93.62 235 VAL A O 1
ATOM 1816 N N . LEU A 1 236 ? -24.812 -11.340 20.449 1.00 92.19 236 LEU A N 1
ATOM 1817 C CA . LEU A 1 236 ? -24.359 -12.342 19.485 1.00 92.19 236 LEU A CA 1
ATOM 1818 C C . LEU A 1 236 ? -25.491 -12.868 18.584 1.00 92.19 236 LEU A C 1
ATOM 1820 O O . LEU A 1 236 ? -25.208 -13.364 17.492 1.00 92.19 236 LEU A O 1
ATOM 1824 N N . ASN A 1 237 ? -26.751 -12.701 19.000 1.00 92.19 237 ASN A N 1
ATOM 1825 C CA . ASN A 1 237 ? -27.945 -12.946 18.184 1.00 92.19 237 ASN A CA 1
ATOM 1826 C C . ASN A 1 237 ? -28.344 -11.747 17.301 1.00 92.19 237 ASN A C 1
ATOM 1828 O O . ASN A 1 237 ? -29.338 -11.818 16.582 1.00 92.19 237 ASN A O 1
ATOM 1832 N N . GLY A 1 238 ? -27.563 -10.664 17.314 1.00 87.94 238 GLY A N 1
ATOM 1833 C CA . GLY A 1 238 ? -27.744 -9.500 16.447 1.00 87.94 238 GLY A CA 1
ATOM 1834 C C . GLY A 1 238 ? -28.346 -8.274 17.136 1.00 87.94 238 GLY A C 1
ATOM 1835 O O . GLY A 1 238 ? -28.511 -7.240 16.487 1.00 87.94 238 GLY A O 1
ATOM 1836 N N . GLU A 1 239 ? -28.668 -8.346 18.430 1.00 91.38 239 GLU A N 1
ATOM 1837 C CA . GLU A 1 239 ? -29.228 -7.201 19.150 1.00 91.38 239 GLU A CA 1
ATOM 1838 C C . GLU A 1 239 ? -28.157 -6.159 19.492 1.00 91.38 239 GLU A C 1
ATOM 1840 O O . GLU A 1 239 ? -27.026 -6.473 19.854 1.00 91.38 239 GLU A O 1
ATOM 1845 N N . LYS A 1 240 ? -28.523 -4.878 19.427 1.00 91.94 240 LYS A N 1
ATOM 1846 C CA . LYS A 1 240 ? -27.698 -3.793 19.963 1.00 91.94 240 LYS A CA 1
ATOM 1847 C C . LYS A 1 240 ? -28.244 -3.391 21.324 1.00 91.94 240 LYS A C 1
ATOM 1849 O O . LYS A 1 240 ? -29.403 -2.993 21.423 1.00 91.94 240 LYS A O 1
ATOM 1854 N N . ILE A 1 241 ? -27.404 -3.451 22.351 1.00 92.94 241 ILE A N 1
ATOM 1855 C CA . ILE A 1 241 ? -27.801 -3.202 23.740 1.00 92.94 241 ILE A CA 1
ATOM 1856 C C . ILE A 1 241 ? -27.033 -2.002 24.292 1.00 92.94 241 ILE A C 1
ATOM 1858 O O . ILE A 1 241 ? -25.867 -1.782 23.961 1.00 92.94 241 ILE A O 1
ATOM 1862 N N . LYS A 1 242 ? -27.704 -1.195 25.115 1.00 91.88 242 LYS A N 1
ATOM 1863 C CA . LYS A 1 242 ? -27.128 -0.036 25.797 1.00 91.88 242 LYS A CA 1
ATOM 1864 C C . LYS A 1 242 ? -27.562 -0.057 27.257 1.00 91.88 242 LYS A C 1
ATOM 1866 O O . LYS A 1 242 ? -28.753 0.023 27.530 1.00 91.88 242 LYS A O 1
ATOM 1871 N N . GLU A 1 243 ? -26.602 -0.144 28.166 1.00 87.25 243 GLU A N 1
ATOM 1872 C CA . GLU A 1 243 ? -26.832 -0.352 29.600 1.00 87.25 243 GLU A CA 1
ATOM 1873 C C . GLU A 1 243 ? -25.885 0.541 30.423 1.00 87.25 243 GLU A C 1
ATOM 1875 O O . GLU A 1 243 ? -24.804 0.908 29.949 1.00 87.25 243 GLU A O 1
ATOM 1880 N N . PRO A 1 244 ? -26.249 0.922 31.655 1.00 87.25 244 PRO A N 1
ATOM 1881 C CA . PRO A 1 244 ? -25.297 1.491 32.601 1.00 87.25 244 PRO A CA 1
ATOM 1882 C C . PRO A 1 244 ? -24.188 0.482 32.933 1.00 87.25 244 PRO A C 1
ATOM 1884 O O . PRO A 1 244 ? -24.443 -0.708 33.091 1.00 87.25 244 PRO A O 1
ATOM 1887 N N . ALA A 1 245 ? -22.956 0.959 33.074 1.00 86.94 245 ALA A N 1
ATOM 1888 C CA . ALA A 1 24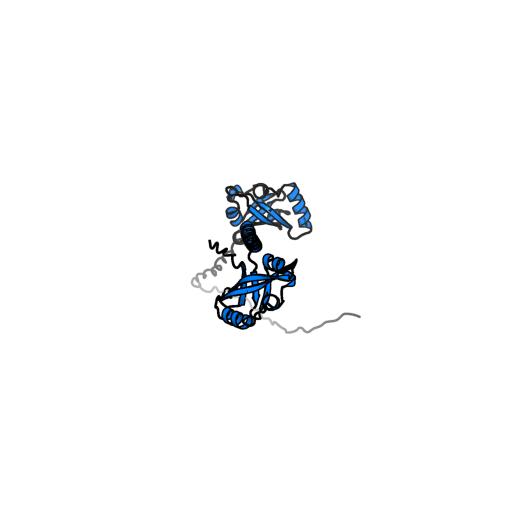5 ? -21.813 0.164 33.506 1.00 86.94 245 ALA A CA 1
ATOM 1889 C C . ALA A 1 245 ? -20.990 0.938 34.536 1.00 86.94 245 ALA A C 1
ATOM 1891 O O . ALA A 1 245 ? -20.753 2.140 34.382 1.00 86.94 245 ALA A O 1
ATOM 1892 N N . LEU A 1 246 ? -20.521 0.240 35.568 1.00 85.50 246 LEU A N 1
ATOM 1893 C CA . LEU A 1 246 ? -19.486 0.747 36.459 1.00 85.50 246 LEU A CA 1
ATOM 1894 C C . LEU A 1 246 ? -18.139 0.181 36.018 1.00 85.50 246 LEU A C 1
ATOM 1896 O O . LEU A 1 246 ? -17.952 -1.031 36.007 1.00 85.50 246 LEU A O 1
ATOM 1900 N N . LEU A 1 247 ? -17.202 1.064 35.673 1.00 83.69 247 LEU A N 1
ATOM 1901 C CA . LEU A 1 247 ? -15.800 0.690 35.484 1.00 83.69 247 LEU A CA 1
ATOM 1902 C C . LEU A 1 247 ? -14.953 1.190 36.646 1.00 83.69 247 LEU A C 1
ATOM 1904 O O . LEU A 1 247 ? -15.249 2.219 37.248 1.00 83.69 247 LEU A O 1
ATOM 1908 N N . THR A 1 248 ? -13.849 0.508 36.910 1.00 81.81 248 THR A N 1
ATOM 1909 C CA . THR A 1 248 ? -12.845 0.969 37.868 1.00 81.81 248 THR A CA 1
ATOM 1910 C C . THR A 1 248 ? -11.751 1.724 37.122 1.00 81.81 248 THR A C 1
ATOM 1912 O O . THR A 1 248 ? -11.113 1.184 36.224 1.00 81.81 248 THR A O 1
ATOM 1915 N N . SER A 1 249 ? -11.548 2.995 37.471 1.00 80.25 249 SER A N 1
ATOM 1916 C CA . SER A 1 249 ? -10.454 3.813 36.937 1.00 80.25 249 SER A CA 1
ATOM 1917 C C . SER A 1 249 ? -9.085 3.294 37.392 1.00 80.25 249 SER A C 1
ATOM 1919 O O . SER A 1 249 ? -8.986 2.650 38.436 1.00 80.25 249 SER A O 1
ATOM 1921 N N . GLN A 1 250 ? -8.016 3.709 36.704 1.00 75.94 250 GLN A N 1
ATOM 1922 C CA . GLN A 1 250 ? -6.618 3.517 37.121 1.00 75.94 250 GLN A CA 1
ATOM 1923 C C . GL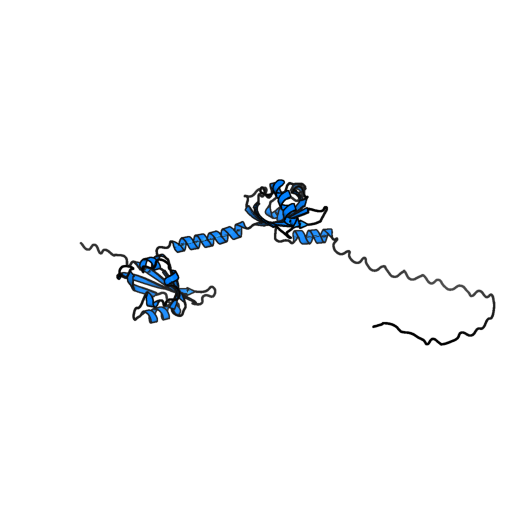N A 1 250 ? -6.315 3.878 38.592 1.00 75.94 250 GLN A C 1
ATOM 1925 O O . GLN A 1 250 ? -5.385 3.343 39.185 1.00 75.94 250 GLN A O 1
ATOM 1930 N N . HIS A 1 251 ? -7.087 4.789 39.198 1.00 75.06 251 HIS A N 1
ATOM 1931 C CA . HIS A 1 251 ? -6.931 5.203 40.601 1.00 75.06 251 HIS A CA 1
ATOM 1932 C C . HIS A 1 251 ? -7.873 4.467 41.573 1.00 75.06 251 HIS A C 1
ATOM 1934 O O . HIS A 1 251 ? -8.082 4.929 42.692 1.00 75.06 251 HIS A O 1
ATOM 1940 N N . GLY A 1 252 ? -8.516 3.376 41.144 1.00 75.94 252 GLY A N 1
ATOM 1941 C CA . GLY A 1 252 ? -9.481 2.617 41.951 1.00 75.94 252 GLY A CA 1
ATOM 1942 C C . GLY A 1 252 ? -10.853 3.285 42.109 1.00 75.94 252 GLY A C 1
ATOM 1943 O O . GLY A 1 252 ? -11.710 2.774 42.825 1.00 75.94 252 GLY A O 1
ATOM 1944 N N . LYS A 1 253 ? -11.092 4.430 41.455 1.00 79.38 253 LYS A N 1
ATOM 1945 C CA . LYS A 1 253 ? -12.363 5.163 41.543 1.00 79.38 253 LYS A CA 1
ATOM 1946 C C . LYS A 1 253 ? -13.421 4.536 40.621 1.00 79.38 253 LYS A C 1
ATOM 1948 O O . LYS A 1 253 ? -13.128 4.373 39.434 1.00 79.38 253 LYS A O 1
ATOM 1953 N N . PRO A 1 254 ? -14.651 4.268 41.101 1.00 82.38 254 PRO A N 1
ATOM 1954 C CA . PRO A 1 254 ? -15.738 3.834 40.235 1.00 82.38 254 PRO A CA 1
ATOM 1955 C C . PRO A 1 254 ? -16.164 4.969 39.292 1.00 82.38 254 PRO A C 1
ATOM 1957 O O . PRO A 1 254 ? -16.420 6.100 39.715 1.00 82.38 254 PRO A O 1
ATOM 1960 N N . LEU A 1 255 ? -16.240 4.658 38.003 1.00 84.19 255 LEU A N 1
ATOM 1961 C CA . LEU A 1 255 ? -16.699 5.518 36.920 1.00 84.19 255 LEU A CA 1
ATOM 1962 C C . LEU A 1 255 ? -18.039 4.984 36.416 1.00 84.19 255 LEU A C 1
ATOM 1964 O O . LEU A 1 255 ? -18.097 3.905 35.827 1.00 84.19 255 LEU A O 1
ATOM 1968 N N . GLN A 1 256 ? -19.110 5.750 36.629 1.00 87.00 256 GLN A N 1
ATOM 1969 C CA . GLN A 1 256 ? -20.399 5.462 36.008 1.00 87.00 256 GLN A CA 1
ATOM 1970 C C . GLN A 1 256 ? -20.364 5.878 34.542 1.00 87.00 256 GLN A C 1
ATOM 1972 O O . GLN A 1 256 ? -20.170 7.047 34.203 1.00 87.00 256 GLN A O 1
ATOM 1977 N N . MET A 1 257 ? -20.559 4.902 33.671 1.00 88.88 257 MET A N 1
ATOM 1978 C CA . MET A 1 257 ? -20.588 5.085 32.233 1.00 88.88 257 MET A CA 1
ATOM 1979 C C . MET A 1 257 ? -21.785 4.362 31.641 1.00 88.88 257 MET A C 1
ATOM 1981 O O . MET A 1 257 ? -22.494 3.613 32.308 1.00 88.88 257 MET A O 1
ATOM 1985 N N . ILE A 1 258 ? -22.014 4.598 30.361 1.00 90.50 258 ILE A N 1
ATOM 1986 C CA . ILE A 1 258 ? -22.953 3.822 29.573 1.00 90.50 258 ILE A CA 1
ATOM 1987 C C . ILE A 1 258 ? -22.138 2.944 28.637 1.00 90.50 258 ILE A C 1
ATOM 1989 O O . ILE A 1 258 ? -21.366 3.467 27.828 1.00 90.50 258 ILE A O 1
ATOM 1993 N N . ILE A 1 259 ? -22.320 1.631 28.741 1.00 92.00 259 ILE A N 1
ATOM 1994 C CA . ILE A 1 259 ? -21.789 0.671 27.783 1.00 92.00 259 ILE A CA 1
ATOM 1995 C C . ILE A 1 259 ? -22.804 0.496 26.655 1.00 92.00 259 ILE A C 1
ATOM 1997 O O . ILE A 1 259 ? -23.998 0.313 26.882 1.00 92.00 259 ILE A O 1
ATOM 2001 N N . THR A 1 260 ? -22.337 0.579 25.416 1.00 93.44 260 THR A N 1
ATOM 2002 C CA . THR A 1 260 ? -23.111 0.161 24.246 1.00 93.44 260 THR A CA 1
ATOM 2003 C C . THR A 1 260 ? -22.394 -1.007 23.602 1.00 93.44 260 THR A C 1
ATOM 2005 O O . THR A 1 260 ? -21.214 -0.888 23.277 1.00 93.44 260 THR A O 1
ATOM 2008 N N . ILE A 1 261 ? -23.109 -2.112 23.416 1.00 94.19 261 ILE A N 1
ATOM 2009 C CA . ILE A 1 261 ? -22.585 -3.353 22.854 1.00 94.19 261 ILE A CA 1
ATOM 2010 C C . ILE A 1 261 ? -23.360 -3.672 21.573 1.00 94.19 261 ILE A C 1
ATOM 2012 O O . ILE A 1 261 ? -24.591 -3.597 21.545 1.00 94.19 261 ILE A O 1
ATOM 2016 N N . ALA A 1 262 ? -22.640 -3.977 20.499 1.00 94.44 262 ALA A N 1
ATOM 2017 C CA . ALA A 1 262 ? -23.199 -4.265 19.183 1.00 94.44 262 ALA A CA 1
ATOM 2018 C C . ALA A 1 262 ? -22.495 -5.472 18.540 1.00 94.44 262 ALA A C 1
ATOM 2020 O O . ALA A 1 262 ? -21.308 -5.677 18.797 1.00 94.44 262 ALA A O 1
ATOM 2021 N N . PRO A 1 263 ? -23.183 -6.249 17.687 1.00 93.88 263 PRO A N 1
ATOM 2022 C CA . PRO A 1 263 ? -22.562 -7.359 16.972 1.00 93.88 263 PRO A CA 1
ATOM 2023 C C . PRO A 1 263 ? -21.492 -6.859 15.993 1.00 93.88 263 PRO A C 1
ATOM 2025 O O . PRO A 1 263 ? -21.698 -5.882 15.270 1.00 93.88 263 PRO A O 1
ATOM 2028 N N . GLU A 1 264 ? -20.361 -7.560 15.937 1.00 92.31 264 GLU A N 1
ATOM 2029 C CA . GLU A 1 264 ? -19.352 -7.390 14.888 1.00 92.31 264 GLU A CA 1
ATOM 2030 C C . GLU A 1 264 ? -19.667 -8.364 13.747 1.00 92.31 264 GLU A C 1
ATOM 2032 O O . GLU A 1 264 ? -19.799 -9.569 13.979 1.00 92.31 264 GLU A O 1
ATOM 2037 N N . LEU A 1 265 ? -19.803 -7.852 12.521 1.00 89.12 265 LEU A N 1
ATOM 2038 C CA . LEU A 1 265 ? -20.205 -8.627 11.343 1.00 89.12 265 LEU A CA 1
ATOM 2039 C C . LEU A 1 265 ? -19.031 -8.801 10.370 1.00 89.12 265 LEU A C 1
ATOM 2041 O O . LEU A 1 265 ? -18.282 -7.856 10.123 1.00 89.12 265 LEU A O 1
ATOM 2045 N N . ASP A 1 266 ? -18.887 -9.995 9.787 1.00 87.94 266 ASP A N 1
ATOM 2046 C CA . ASP A 1 266 ? -17.975 -10.229 8.661 1.00 87.94 266 ASP A CA 1
ATOM 2047 C C . ASP A 1 266 ? -18.555 -9.729 7.323 1.00 87.94 266 ASP A C 1
ATOM 2049 O O . ASP A 1 266 ? -19.711 -9.317 7.218 1.00 87.94 266 ASP A O 1
ATOM 2053 N N . ALA A 1 267 ? -17.761 -9.820 6.250 1.00 83.44 267 ALA A N 1
ATOM 2054 C CA . ALA A 1 267 ? -18.183 -9.462 4.891 1.00 83.44 267 ALA A CA 1
ATOM 2055 C C . ALA A 1 267 ? -19.374 -10.289 4.353 1.00 83.44 267 ALA A C 1
ATOM 2057 O O . ALA A 1 267 ? -19.935 -9.949 3.314 1.00 83.44 267 ALA A O 1
ATOM 2058 N N . ARG A 1 268 ? -19.753 -11.383 5.029 1.00 86.94 268 ARG A N 1
ATOM 2059 C CA . ARG A 1 268 ? -20.909 -12.237 4.710 1.00 86.94 268 ARG A CA 1
ATOM 2060 C C . ARG A 1 268 ? -22.083 -11.995 5.665 1.00 86.94 268 ARG A C 1
ATOM 2062 O O . ARG A 1 268 ? -23.007 -12.804 5.692 1.00 86.94 268 ARG A O 1
ATOM 2069 N N . ASN A 1 269 ? -22.056 -10.904 6.433 1.00 84.75 269 ASN A N 1
ATOM 2070 C CA . ASN A 1 269 ? -23.090 -10.524 7.392 1.00 84.75 269 ASN A CA 1
ATOM 2071 C C . ASN A 1 269 ? -23.281 -11.539 8.537 1.00 84.75 269 ASN A C 1
ATOM 2073 O O . ASN A 1 269 ? -24.369 -11.651 9.103 1.00 84.75 269 ASN A O 1
ATOM 2077 N N . ARG A 1 270 ? -22.233 -12.301 8.876 1.00 86.56 270 ARG A N 1
ATOM 2078 C CA . ARG A 1 270 ? -22.243 -13.244 10.002 1.00 86.56 270 ARG A CA 1
ATOM 2079 C C . ARG A 1 270 ? -21.592 -12.606 11.217 1.00 86.56 270 ARG A C 1
ATOM 2081 O O . ARG A 1 270 ? -20.552 -11.964 11.098 1.00 86.56 270 ARG A O 1
ATOM 2088 N N . VAL A 1 271 ? -22.175 -12.843 12.388 1.00 90.25 271 VAL A N 1
ATOM 2089 C CA . VAL A 1 271 ? -21.623 -12.371 13.660 1.00 90.25 271 VAL A CA 1
ATOM 2090 C C . VAL A 1 271 ? -20.316 -13.106 13.964 1.00 90.25 271 VAL A C 1
ATOM 2092 O O . VAL A 1 271 ? -20.313 -14.326 14.144 1.00 90.25 271 VAL A O 1
ATOM 2095 N N . VAL A 1 272 ? -19.213 -12.362 14.029 1.00 91.69 272 VAL A N 1
ATOM 2096 C CA . VAL A 1 272 ? -17.869 -12.862 14.378 1.00 91.69 272 VAL A CA 1
ATOM 2097 C C . VAL A 1 272 ? -17.454 -12.522 15.807 1.00 91.69 272 VAL A C 1
ATOM 2099 O O . VAL A 1 272 ? -16.435 -13.018 16.281 1.00 91.69 272 VAL A O 1
ATOM 2102 N N . GLY A 1 273 ? -18.244 -11.705 16.497 1.00 93.19 273 GLY A N 1
ATOM 2103 C CA . GLY A 1 273 ? -17.961 -11.236 17.844 1.00 93.19 273 GLY A CA 1
ATOM 2104 C C . GLY A 1 273 ? -18.833 -10.040 18.190 1.00 93.19 273 GLY A C 1
ATOM 2105 O O . GLY A 1 273 ? -19.926 -9.876 17.637 1.00 93.19 273 GLY A O 1
ATOM 2106 N N . PHE A 1 274 ? -18.344 -9.185 19.077 1.00 95.06 274 PHE A N 1
ATOM 2107 C CA . PHE A 1 274 ? -19.042 -7.967 19.466 1.00 95.06 274 PHE A CA 1
ATOM 2108 C C . PHE A 1 274 ? -18.077 -6.811 19.719 1.00 95.06 274 PHE A C 1
ATOM 2110 O O . PHE A 1 274 ? -16.923 -6.989 20.108 1.00 95.06 274 PHE A O 1
ATOM 2117 N N . LEU A 1 275 ? -18.591 -5.605 19.514 1.00 94.25 275 LEU A N 1
ATOM 2118 C CA . LEU A 1 275 ? -17.942 -4.347 19.839 1.00 94.25 275 LEU A CA 1
ATOM 2119 C C . LEU A 1 275 ? -18.624 -3.760 21.066 1.00 94.25 275 LEU A C 1
ATOM 2121 O O . LEU A 1 275 ? -19.849 -3.646 21.084 1.00 94.25 275 LEU A O 1
ATOM 2125 N N . ALA A 1 276 ? -17.844 -3.332 22.051 1.00 92.81 276 ALA A N 1
ATOM 2126 C CA . ALA A 1 276 ? -18.335 -2.527 23.155 1.00 92.81 276 ALA A CA 1
ATOM 2127 C C . ALA A 1 276 ? -17.633 -1.169 23.172 1.00 92.81 276 ALA A C 1
ATOM 2129 O O . ALA A 1 276 ? -16.429 -1.060 22.951 1.00 92.81 276 ALA A O 1
ATOM 2130 N N . PHE A 1 277 ? -18.389 -0.112 23.435 1.00 92.12 277 PHE A N 1
ATOM 2131 C CA . PHE A 1 277 ? -17.847 1.223 23.640 1.00 92.12 277 PHE A CA 1
ATOM 2132 C C . PHE A 1 277 ? -18.516 1.882 24.831 1.00 92.12 277 PHE A C 1
ATOM 2134 O O . PHE A 1 277 ? -19.712 1.711 25.079 1.00 92.12 277 PHE A O 1
ATOM 2141 N N . PHE A 1 278 ? -17.721 2.642 25.568 1.00 89.06 278 PHE A N 1
ATOM 2142 C CA . PHE A 1 278 ? -18.141 3.307 26.780 1.00 89.06 278 PHE A CA 1
ATOM 2143 C C . PHE A 1 278 ? -18.247 4.800 26.529 1.00 89.06 278 PHE A C 1
ATOM 2145 O O . PHE A 1 278 ? -17.352 5.430 25.970 1.00 89.06 278 PHE A O 1
ATOM 2152 N N . THR A 1 279 ? -19.353 5.381 26.959 1.00 86.38 279 THR A N 1
ATOM 2153 C CA . THR A 1 279 ? -19.567 6.826 26.916 1.00 86.38 279 THR A CA 1
ATOM 2154 C C . THR A 1 279 ? -19.838 7.322 28.319 1.00 86.38 279 THR A C 1
ATOM 2156 O O . THR A 1 279 ? -20.498 6.630 29.093 1.00 86.38 279 THR A O 1
ATOM 2159 N N . SER A 1 280 ? -19.357 8.523 28.642 1.00 78.06 280 SER A N 1
ATOM 2160 C CA . SER A 1 280 ? -19.719 9.171 29.899 1.00 78.06 280 SER A CA 1
ATOM 2161 C C . SER A 1 280 ? -21.241 9.226 30.018 1.00 78.06 280 SER A C 1
ATOM 2163 O O . SER A 1 280 ? -21.927 9.656 29.083 1.00 78.06 280 SER A O 1
ATOM 2165 N N . ALA A 1 281 ? -21.771 8.777 31.154 1.00 67.94 281 ALA A N 1
ATOM 2166 C CA . ALA A 1 281 ? -23.116 9.150 31.546 1.00 67.94 281 ALA A CA 1
ATOM 2167 C C . ALA A 1 281 ? -23.037 10.652 31.827 1.00 67.94 281 ALA A C 1
ATOM 2169 O O . ALA A 1 281 ? -22.503 11.055 32.857 1.00 67.94 281 ALA A O 1
ATOM 2170 N N . GLY A 1 282 ? -23.416 11.480 30.847 1.00 48.12 282 GLY A N 1
ATOM 2171 C CA . GLY A 1 282 ? -23.282 12.929 30.956 1.00 48.12 282 GLY A CA 1
ATOM 2172 C C . GLY A 1 282 ? -23.791 13.404 32.314 1.00 48.12 282 GLY A C 1
ATOM 2173 O O . GLY A 1 282 ? -24.853 12.968 32.761 1.00 48.12 282 GLY A O 1
ATOM 2174 N N . VAL A 1 283 ? -23.024 14.275 32.973 1.00 36.09 283 VAL A N 1
ATOM 2175 C CA . VAL A 1 283 ? -23.508 15.011 34.140 1.00 36.09 283 VAL A CA 1
ATOM 2176 C C . VAL A 1 283 ? -24.652 15.877 33.631 1.00 36.09 283 VAL A C 1
ATOM 2178 O O . VAL A 1 283 ? -24.443 16.991 33.153 1.00 36.09 283 VAL A O 1
ATOM 2181 N N . VAL A 1 284 ? -25.876 15.357 33.679 1.00 33.97 284 VAL A N 1
ATOM 2182 C CA . VAL A 1 284 ? -27.056 16.207 33.666 1.00 33.97 284 VAL A CA 1
ATOM 2183 C C . VAL A 1 284 ? -27.009 16.906 35.015 1.00 33.97 284 VAL A C 1
ATOM 2185 O O . VAL A 1 284 ? -27.519 16.401 36.013 1.00 33.97 284 VAL A O 1
ATOM 2188 N N . SER A 1 285 ? -26.313 18.044 35.063 1.00 29.97 285 SER A N 1
ATOM 2189 C CA . SER A 1 285 ? -26.522 19.016 36.123 1.00 29.97 285 SER A CA 1
ATOM 2190 C C . SER A 1 285 ? -27.967 19.461 35.962 1.00 29.97 285 SER A C 1
ATOM 2192 O O . SER A 1 285 ? -28.283 20.329 35.150 1.00 29.97 285 SER A O 1
ATOM 2194 N N . LEU A 1 286 ? -28.871 18.788 36.671 1.00 31.98 286 LEU A N 1
ATOM 2195 C CA . LEU A 1 286 ? -30.177 19.329 36.993 1.00 31.98 286 LEU A CA 1
ATOM 2196 C C . LEU A 1 286 ? -29.897 20.562 37.854 1.00 31.98 286 LEU A C 1
ATOM 2198 O O . LEU A 1 286 ? -29.860 20.475 39.079 1.00 31.98 286 LEU A O 1
ATOM 2202 N N . ASN A 1 287 ? -29.655 21.704 37.205 1.00 30.14 287 ASN A N 1
ATOM 2203 C CA . ASN A 1 287 ? -29.822 23.002 37.840 1.00 30.14 287 ASN A CA 1
ATOM 2204 C C . ASN A 1 287 ? -31.311 23.133 38.155 1.00 30.14 287 ASN A C 1
ATOM 2206 O O . ASN A 1 287 ? -32.097 23.631 37.353 1.00 30.14 287 ASN A O 1
ATOM 2210 N N . ASN A 1 288 ? -31.693 22.605 39.313 1.00 35.16 288 ASN A N 1
ATOM 2211 C CA . ASN A 1 288 ? -32.962 22.895 39.938 1.00 35.16 288 ASN A CA 1
ATOM 2212 C C . ASN A 1 288 ? -32.737 24.021 40.949 1.00 35.16 288 ASN A C 1
ATOM 2214 O O . ASN A 1 288 ? -32.155 23.785 42.007 1.00 35.16 288 ASN A O 1
ATOM 2218 N N . ARG A 1 289 ? -33.332 25.168 40.599 1.00 35.06 289 ARG A N 1
ATOM 2219 C CA . ARG A 1 289 ? -33.570 26.401 41.367 1.00 35.06 289 ARG A CA 1
ATOM 2220 C C . ARG A 1 289 ? -32.462 27.444 41.379 1.00 35.06 289 ARG A C 1
ATOM 2222 O O . ARG A 1 289 ? -31.357 27.158 41.876 1.00 35.06 289 ARG A O 1
#